Protein AF-A0A3A4S3Y8-F1 (afdb_monomer_lite)

Secondary structure (DSSP, 8-state):
-THHHHHHHHHHHHHHHHHHHHHHHTT----PPEEEEEEE-S-EEE-GGG-SEEEEEEEEE-BS-TTSPPEEEEE-TT-EEE-TT-EEEES-PPBTTBPPPBEEEEEES-EEEEEEEEEE-S-SSEEEES-EEEEEEEEE--TT-TT-EEEEEEEEEES--EEE-SSEEEEEEEEESS--EEESS---TTEEE-S---S---SSTTS--

Foldseek 3Di:
DVVVVVVVVVVVVVVVVVVVVVVVVVVDDPQDAAEDEDEAQAADEADPSRAAYEYPEAYEQFHQDPVDDAHEYEYDAPGEYECQQYEYAAWDDADPPHDITEYEYADENYEYEYAYEYHQELYDEHEAELYEYYNYEYEAYDPHRQAREYEHYAYEYHVYEYEYEHYHYHYYAYEYPDYDYDDDPDDHPHYDDDDDDDPDDDDPPPPDD

pLDDT: mean 74.36, std 20.37, range [25.75, 98.25]

Radius of gyration: 23.94 Å; chains: 1; bounding box: 73×57×64 Å

Structure (mmCIF, N/CA/C/O backbone):
data_AF-A0A3A4S3Y8-F1
#
_entry.id   AF-A0A3A4S3Y8-F1
#
loop_
_atom_site.group_PDB
_atom_site.id
_atom_site.type_symbol
_atom_site.label_atom_id
_atom_site.label_alt_id
_atom_site.label_comp_id
_atom_site.label_asym_id
_atom_site.label_entity_id
_atom_site.label_seq_id
_atom_site.pdbx_PDB_ins_code
_atom_site.Cartn_x
_atom_site.Cartn_y
_atom_site.Cartn_z
_atom_site.occupancy
_atom_site.B_iso_or_equiv
_atom_site.auth_seq_id
_atom_site.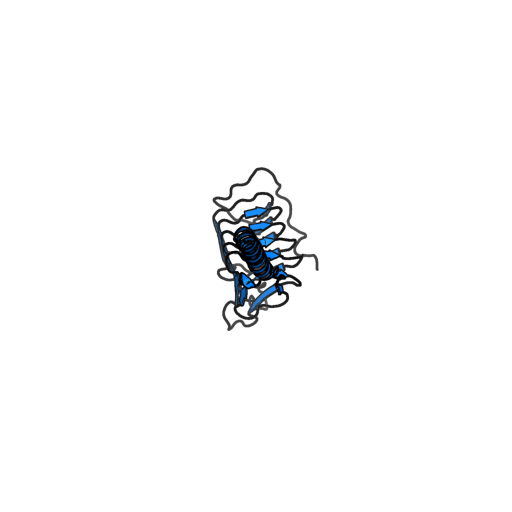auth_comp_id
_atom_site.auth_asym_id
_atom_site.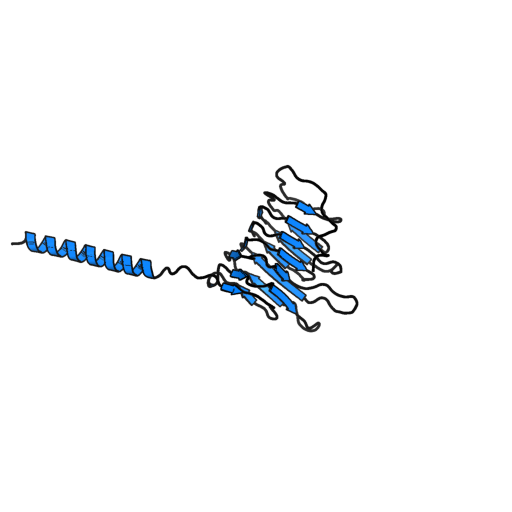auth_atom_id
_atom_site.pdbx_PDB_model_num
ATOM 1 N N . MET A 1 1 ? -50.185 36.178 40.350 1.00 59.81 1 MET A N 1
ATOM 2 C CA . MET A 1 1 ? -50.422 35.625 38.991 1.00 59.81 1 MET A CA 1
ATOM 3 C C . MET A 1 1 ? -49.148 35.482 38.137 1.00 59.81 1 MET A C 1
ATOM 5 O O . MET A 1 1 ? -49.107 34.595 37.298 1.00 59.81 1 MET A O 1
ATOM 9 N N . ILE A 1 2 ? -48.087 36.268 38.375 1.00 57.62 2 ILE A N 1
ATOM 10 C CA . ILE A 1 2 ? -46.860 36.336 37.543 1.00 57.62 2 ILE A CA 1
ATOM 11 C C . ILE A 1 2 ? -45.934 35.099 37.664 1.00 57.62 2 ILE A C 1
ATOM 13 O O . ILE A 1 2 ? -45.274 34.716 36.698 1.00 57.62 2 ILE A O 1
ATOM 17 N N . LEU A 1 3 ? -45.937 34.399 38.807 1.00 49.41 3 LEU A N 1
ATOM 18 C CA . LEU A 1 3 ? -45.058 33.240 39.049 1.00 49.41 3 LEU A CA 1
ATOM 19 C C . LEU A 1 3 ? -45.347 32.024 38.140 1.00 49.41 3 LEU A C 1
ATOM 21 O O . LEU A 1 3 ? -44.429 31.296 37.763 1.00 49.41 3 LEU A O 1
ATOM 25 N N . LYS A 1 4 ? -46.612 31.809 37.744 1.00 53.72 4 LYS A N 1
ATOM 26 C CA . LYS A 1 4 ? -46.997 30.682 36.869 1.00 53.72 4 LYS A CA 1
ATOM 27 C C . LYS A 1 4 ? -46.511 30.873 35.427 1.00 53.72 4 LYS A C 1
ATOM 29 O O . LYS A 1 4 ? -46.243 29.892 34.736 1.00 53.72 4 LYS A O 1
ATOM 34 N N . THR A 1 5 ? -46.360 32.118 34.982 1.00 53.84 5 THR A N 1
ATOM 35 C CA . THR A 1 5 ? -45.958 32.451 33.608 1.00 53.84 5 THR A CA 1
ATOM 36 C C . THR A 1 5 ? -44.452 32.266 33.403 1.00 53.84 5 THR A C 1
ATOM 38 O O . THR A 1 5 ? -44.037 31.690 32.399 1.00 53.84 5 THR A O 1
ATOM 41 N N . LEU A 1 6 ? -43.635 32.647 34.393 1.00 51.34 6 LEU A N 1
ATOM 42 C CA . LEU A 1 6 ? -42.175 32.473 34.355 1.00 51.34 6 LEU A CA 1
ATOM 43 C C . LEU A 1 6 ? -41.756 30.992 34.404 1.00 51.34 6 LEU A C 1
ATOM 45 O O . LEU A 1 6 ? -40.827 30.584 33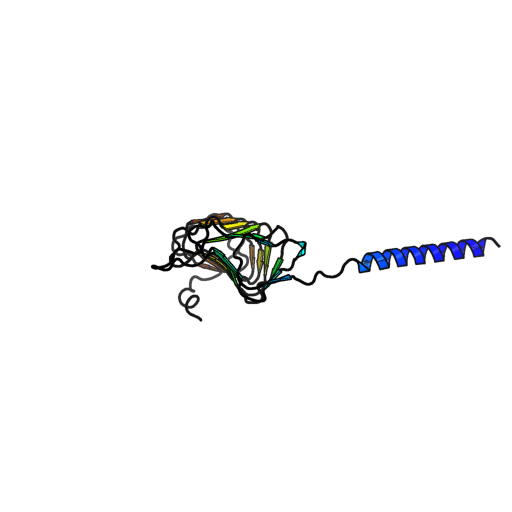.706 1.00 51.34 6 LEU A O 1
ATOM 49 N N . CYS A 1 7 ? -42.487 30.165 35.159 1.00 52.25 7 CYS A N 1
ATOM 50 C CA . CYS A 1 7 ? -42.238 28.723 35.241 1.00 52.25 7 CYS A CA 1
ATOM 51 C C . CYS A 1 7 ? -42.484 28.010 33.894 1.00 52.25 7 CYS A C 1
ATOM 53 O O . CYS A 1 7 ? -41.672 27.193 33.457 1.00 52.25 7 CYS A O 1
ATOM 55 N N . ARG A 1 8 ? -43.548 28.386 33.168 1.00 59.31 8 ARG A N 1
ATOM 56 C CA . ARG A 1 8 ? -43.866 27.817 31.843 1.00 59.31 8 ARG A CA 1
ATOM 57 C C . ARG A 1 8 ? -42.843 28.183 30.763 1.00 59.31 8 ARG A C 1
ATOM 59 O O . ARG A 1 8 ? -42.606 27.380 29.864 1.00 59.31 8 ARG A O 1
ATOM 66 N N . TYR A 1 9 ? -42.220 29.360 30.847 1.00 54.44 9 TYR A N 1
ATOM 67 C CA . TYR A 1 9 ? -41.227 29.804 29.862 1.00 54.44 9 TYR A CA 1
ATOM 68 C C . TYR A 1 9 ? -39.895 29.046 29.992 1.00 54.44 9 TYR A C 1
ATOM 70 O O . TYR A 1 9 ? -39.269 28.685 28.995 1.00 54.44 9 TYR A O 1
ATOM 78 N N . ARG A 1 10 ? -39.492 28.730 31.231 1.00 62.06 10 ARG A N 1
ATOM 79 C CA . ARG A 1 10 ? -38.250 28.000 31.527 1.00 62.06 10 ARG A CA 1
ATOM 80 C C . ARG A 1 10 ? -38.292 26.542 31.045 1.00 62.06 10 ARG A C 1
ATOM 82 O O . ARG A 1 10 ? -37.285 26.046 30.551 1.00 62.06 10 ARG A O 1
ATOM 89 N N . ILE A 1 11 ? -39.461 25.898 31.101 1.00 63.62 11 ILE A N 1
ATOM 90 C CA . ILE A 1 11 ? -39.664 24.513 30.636 1.00 63.62 11 ILE A CA 1
ATOM 91 C C . ILE A 1 11 ? -39.643 24.426 29.099 1.00 63.62 11 ILE A C 1
ATOM 93 O O . ILE A 1 11 ? -38.966 23.564 28.545 1.00 63.62 11 ILE A O 1
ATOM 97 N N . LYS A 1 12 ? -40.294 25.359 28.386 1.00 67.38 12 LYS A N 1
ATOM 98 C CA . LYS A 1 12 ? -40.296 25.373 26.907 1.00 67.38 12 LYS A CA 1
ATOM 99 C C . LYS A 1 12 ? -38.902 25.591 26.305 1.00 67.38 12 LYS A C 1
ATOM 101 O O . LYS A 1 12 ? -38.568 24.966 25.303 1.00 67.38 12 LYS A O 1
ATOM 106 N N . ARG A 1 13 ? -38.072 26.434 26.931 1.00 69.75 13 ARG A N 1
ATOM 107 C CA . ARG A 1 13 ? -36.692 26.692 26.485 1.00 69.75 13 ARG A CA 1
ATOM 108 C C . ARG A 1 13 ? -35.775 25.479 26.679 1.00 69.75 13 ARG A C 1
ATOM 110 O O . ARG A 1 13 ? -34.934 25.233 25.823 1.00 69.75 13 ARG A O 1
ATOM 117 N N . GLN A 1 14 ? -35.940 24.716 27.762 1.00 71.62 14 GLN A N 1
ATOM 118 C CA . GLN A 1 14 ? -35.150 23.496 27.968 1.00 71.62 14 GLN A CA 1
ATOM 119 C C . GLN A 1 14 ? -35.555 22.361 27.022 1.00 71.62 14 GLN A C 1
ATOM 121 O O . GLN A 1 14 ? -34.679 21.671 26.516 1.00 71.62 14 GLN A O 1
ATOM 126 N N . ILE A 1 15 ? -36.846 22.224 26.704 1.00 75.25 15 ILE A N 1
ATOM 127 C CA . ILE A 1 15 ? -37.316 21.248 25.707 1.00 75.25 15 ILE A CA 1
ATOM 128 C C . ILE A 1 15 ? -36.798 21.601 24.303 1.00 75.25 15 ILE A C 1
ATOM 130 O O . ILE A 1 15 ? -36.349 20.716 23.585 1.00 75.25 15 ILE A O 1
ATOM 134 N N . LEU A 1 16 ? -36.789 22.886 23.925 1.00 78.75 16 LEU A N 1
ATOM 135 C CA . LEU A 1 16 ? -36.237 23.318 22.636 1.00 78.75 16 LEU A CA 1
ATOM 136 C C . LEU A 1 16 ? -34.724 23.061 22.537 1.00 78.75 16 LEU A C 1
ATOM 138 O O . LEU A 1 16 ? -34.262 22.575 21.513 1.00 78.75 16 LEU A O 1
ATOM 142 N N . LEU A 1 17 ? -33.960 23.339 23.600 1.00 76.69 17 LEU A N 1
ATOM 143 C CA . LEU A 1 17 ? -32.518 23.058 23.628 1.00 76.69 17 LEU A CA 1
ATOM 144 C C . LEU A 1 17 ? -32.215 21.554 23.572 1.00 76.69 17 LEU A C 1
ATOM 146 O O . LEU A 1 17 ? -31.270 21.158 22.898 1.00 76.69 17 LEU A O 1
ATOM 150 N N . LEU A 1 18 ? -33.033 20.718 24.219 1.00 76.06 18 LEU A N 1
ATOM 151 C CA . LEU A 1 18 ? -32.916 19.260 24.127 1.00 76.06 18 LEU A CA 1
ATOM 152 C C . LEU A 1 18 ? -33.263 18.737 22.729 1.00 76.06 18 LEU A C 1
ATOM 154 O O . LEU A 1 18 ? -32.564 17.863 22.234 1.00 76.06 18 LEU A O 1
ATOM 158 N N . LEU A 1 19 ? -34.285 19.288 22.067 1.00 73.69 19 LEU A N 1
ATOM 159 C CA . LEU A 1 19 ? -34.650 18.897 20.701 1.00 73.69 19 LEU A CA 1
ATOM 160 C C . LEU A 1 19 ? -33.596 19.321 19.671 1.00 73.69 19 LEU A C 1
ATOM 162 O O . LEU A 1 19 ? -33.279 18.536 18.785 1.00 73.69 19 LEU A O 1
ATOM 166 N N . VAL A 1 20 ? -33.017 20.519 19.809 1.00 73.56 20 VAL A N 1
ATOM 167 C CA . VAL A 1 20 ? -31.913 20.983 18.948 1.00 73.56 20 VAL A CA 1
ATOM 168 C C . VAL A 1 20 ? -30.645 20.163 19.199 1.00 73.56 20 VAL A C 1
ATOM 170 O O . VAL A 1 20 ? -29.983 19.773 18.245 1.00 73.56 20 VAL A O 1
ATOM 173 N N . GLY A 1 21 ? -30.336 19.839 20.460 1.00 71.12 21 GLY A N 1
ATOM 174 C CA . GLY A 1 21 ? -29.215 18.962 20.805 1.00 71.12 21 GLY A CA 1
ATOM 175 C C . GLY A 1 21 ? -29.391 17.533 20.283 1.00 71.12 21 GLY A C 1
ATOM 176 O O . GLY A 1 21 ? -28.452 16.965 19.741 1.00 71.12 21 GLY A O 1
ATOM 177 N N . PHE A 1 22 ? -30.601 16.974 20.374 1.00 66.94 22 PHE A N 1
ATOM 178 C CA . PHE A 1 22 ? -30.920 15.639 19.863 1.00 66.94 22 PHE A CA 1
ATOM 179 C C . PHE A 1 22 ? -30.841 15.573 18.331 1.00 66.94 22 PHE A C 1
ATOM 181 O O . PHE A 1 22 ? -30.260 14.638 17.789 1.00 66.94 22 PHE A O 1
ATOM 188 N N . PHE A 1 23 ? -31.329 16.603 17.628 1.00 59.56 23 PHE A N 1
ATOM 189 C CA . PHE A 1 23 ? -31.181 16.701 16.171 1.00 59.56 23 PHE A CA 1
ATOM 190 C C . PHE A 1 23 ? -29.719 16.853 15.726 1.00 59.56 23 PHE A C 1
ATOM 192 O O . PHE A 1 23 ? -29.359 16.353 14.665 1.00 59.56 23 PHE A O 1
ATOM 199 N N . LEU A 1 24 ? -28.867 17.496 16.535 1.00 58.09 24 LEU A N 1
ATOM 200 C CA . LEU A 1 24 ? -27.436 17.626 16.241 1.00 58.09 24 LEU A CA 1
ATOM 201 C C . LEU A 1 24 ? -26.680 16.292 16.382 1.00 58.09 24 LEU A C 1
ATOM 203 O O . LEU A 1 24 ? -25.707 16.067 15.671 1.00 58.09 24 LEU A O 1
ATOM 207 N N . VAL A 1 25 ? -27.130 15.402 17.275 1.00 58.50 25 VAL A N 1
ATOM 208 C CA . VAL A 1 25 ? -26.498 14.092 17.524 1.00 58.50 25 VAL A CA 1
ATOM 209 C C . VAL A 1 25 ? -26.839 13.069 16.432 1.00 58.50 25 VAL A C 1
ATOM 211 O O . VAL A 1 25 ? -26.008 12.224 16.116 1.00 58.50 25 VAL A O 1
ATOM 214 N N . CYS A 1 26 ? -28.010 13.161 15.792 1.00 56.06 26 CYS A N 1
ATOM 215 C CA . CYS A 1 26 ? -28.410 12.231 14.724 1.00 56.06 26 CYS A CA 1
ATOM 216 C C . CYS A 1 26 ? -27.693 12.442 13.375 1.00 56.06 26 CYS A C 1
ATOM 218 O O . CYS A 1 26 ? -27.816 11.591 12.498 1.00 56.06 26 CYS A O 1
ATOM 220 N N . LEU A 1 27 ? -26.958 13.544 13.186 1.00 55.31 27 LEU A N 1
ATOM 221 C CA . LEU A 1 27 ? -26.232 13.820 11.935 1.00 55.31 27 LEU A CA 1
ATOM 222 C C . LEU A 1 27 ? -24.879 13.102 11.836 1.00 55.31 27 LEU A C 1
ATOM 224 O O . LEU A 1 27 ? -24.269 13.100 10.772 1.00 55.31 27 LEU A O 1
ATOM 228 N N . ILE A 1 28 ? -24.416 12.483 12.921 1.00 58.03 28 ILE A N 1
ATOM 229 C CA . ILE A 1 28 ? -23.155 11.745 12.953 1.00 58.03 28 ILE A CA 1
ATOM 230 C C . ILE A 1 28 ? -23.495 10.258 12.804 1.00 58.03 28 ILE A C 1
ATOM 232 O O . ILE A 1 28 ? -23.497 9.511 13.781 1.00 58.03 28 ILE A O 1
ATOM 236 N N . SER A 1 29 ? -23.864 9.827 11.594 1.00 60.12 29 SER A N 1
ATOM 237 C CA . SER A 1 29 ? -23.842 8.388 11.307 1.00 60.12 29 SER A CA 1
ATOM 238 C C . SER A 1 29 ? -22.380 7.941 11.284 1.00 60.12 29 SER A C 1
ATOM 240 O O . SER A 1 29 ? -21.560 8.656 10.701 1.00 60.12 29 SER A O 1
ATOM 242 N N . PRO A 1 30 ? -22.018 6.810 11.916 1.00 61.06 30 PRO A N 1
ATOM 243 C CA . PRO A 1 30 ? -20.719 6.213 11.652 1.00 61.06 30 PRO A CA 1
ATOM 244 C C . PRO A 1 30 ? -20.663 5.944 10.148 1.00 61.06 30 PRO A C 1
ATOM 246 O O . PRO A 1 30 ? -21.567 5.309 9.606 1.00 61.06 30 PRO A O 1
ATOM 249 N N . ALA A 1 31 ? -19.673 6.510 9.462 1.00 65.81 31 ALA A N 1
ATOM 250 C CA . ALA A 1 31 ? -19.426 6.143 8.079 1.00 65.81 31 ALA A CA 1
ATOM 251 C C . ALA A 1 31 ? -19.085 4.649 8.076 1.00 65.81 31 ALA A C 1
ATOM 253 O O . ALA A 1 31 ? -18.102 4.238 8.699 1.00 65.81 31 ALA A O 1
ATOM 254 N N . ASP A 1 32 ? -19.934 3.837 7.447 1.00 79.94 32 ASP A N 1
ATOM 255 C CA . ASP A 1 32 ? -19.568 2.464 7.129 1.00 79.94 32 ASP A CA 1
ATOM 256 C C . ASP A 1 32 ? -18.369 2.528 6.177 1.00 79.94 32 ASP A C 1
ATOM 258 O O . ASP A 1 32 ? -18.349 3.331 5.240 1.00 79.94 32 ASP A O 1
ATOM 262 N N . GLY A 1 33 ? -17.336 1.735 6.462 1.00 86.19 33 GLY A N 1
ATOM 263 C CA . GLY A 1 33 ? -16.119 1.732 5.656 1.00 86.19 33 GLY A CA 1
ATOM 264 C C . GLY A 1 33 ? -16.396 1.365 4.197 1.00 86.19 33 GLY A C 1
ATOM 265 O O . GLY A 1 33 ? -17.325 0.615 3.894 1.00 86.19 33 GLY A O 1
ATOM 266 N N . THR A 1 34 ? -15.572 1.872 3.282 1.00 95.00 34 THR A N 1
ATOM 267 C CA . THR A 1 34 ? -15.704 1.562 1.853 1.00 95.00 34 THR A CA 1
ATOM 268 C C . THR A 1 34 ? -15.051 0.219 1.549 1.00 95.00 34 THR A C 1
ATOM 270 O O . THR A 1 34 ? -13.839 0.074 1.696 1.00 95.00 34 THR A O 1
ATOM 273 N N . GLU A 1 35 ? -15.830 -0.761 1.091 1.00 96.38 35 GLU A N 1
ATOM 274 C CA . GLU A 1 35 ? -15.312 -2.069 0.680 1.00 96.38 35 GLU A CA 1
ATOM 275 C C . GLU A 1 35 ? -14.662 -2.022 -0.710 1.00 96.38 35 GLU A C 1
ATOM 277 O O . GLU A 1 35 ? -15.266 -1.548 -1.674 1.00 96.38 35 GLU A O 1
ATOM 282 N N . LEU A 1 36 ? -13.438 -2.544 -0.831 1.00 96.38 36 LEU A N 1
ATOM 283 C CA . LEU A 1 36 ? -12.641 -2.489 -2.059 1.00 96.38 36 LEU A CA 1
ATOM 284 C C . LEU A 1 36 ? -11.999 -3.839 -2.403 1.00 96.38 36 LEU A C 1
ATOM 286 O O . LEU A 1 36 ? -11.488 -4.545 -1.539 1.00 96.38 36 LEU A O 1
ATOM 290 N N . GLY A 1 37 ? -11.929 -4.156 -3.696 1.00 95.25 37 GLY A N 1
ATOM 291 C CA . GLY A 1 37 ? -11.178 -5.299 -4.218 1.00 95.25 37 GLY A CA 1
ATOM 292 C C . GLY A 1 37 ? -10.999 -5.219 -5.737 1.00 95.25 37 GLY A C 1
ATOM 293 O O . GLY A 1 37 ? -11.743 -4.516 -6.422 1.00 95.25 37 GLY A O 1
ATOM 294 N N . GLY A 1 38 ? -10.016 -5.939 -6.284 1.00 94.50 38 GLY A N 1
ATOM 295 C CA . GLY A 1 38 ? -9.834 -6.093 -7.729 1.00 94.50 38 GLY A CA 1
ATOM 296 C C . GLY A 1 38 ? -8.674 -5.294 -8.329 1.00 94.50 38 GLY A C 1
ATOM 297 O O . GLY A 1 38 ? -7.547 -5.322 -7.840 1.00 94.50 38 GLY A O 1
ATOM 298 N N . GLN A 1 39 ? -8.905 -4.664 -9.482 1.00 94.69 39 GLN A N 1
ATOM 299 C CA . GLN A 1 39 ? -7.853 -4.007 -10.268 1.00 94.69 39 GLN A CA 1
ATOM 300 C C . GLN A 1 39 ? -8.110 -2.506 -10.373 1.00 94.69 39 GLN A C 1
ATOM 302 O O . GLN A 1 39 ? -9.216 -2.089 -10.702 1.00 94.69 39 GLN A O 1
ATOM 307 N N . ILE A 1 40 ? -7.061 -1.713 -10.170 1.00 94.50 40 ILE A N 1
ATOM 308 C CA . ILE A 1 40 ? -7.025 -0.280 -10.450 1.00 94.50 40 ILE A CA 1
ATOM 309 C C . ILE A 1 40 ? -6.256 -0.107 -11.759 1.00 94.50 40 ILE A C 1
ATOM 311 O O . ILE A 1 40 ? -5.037 -0.281 -11.805 1.00 94.50 40 ILE A O 1
ATOM 315 N N . LEU A 1 41 ? -7.001 0.160 -12.834 1.00 92.44 41 LEU A N 1
ATOM 316 C CA . LEU A 1 41 ? -6.482 0.282 -14.205 1.00 92.44 41 LEU A CA 1
ATOM 317 C C . LEU A 1 41 ? -6.387 1.738 -14.683 1.00 92.44 41 LEU A C 1
ATOM 319 O O . LEU A 1 41 ? -5.847 2.004 -15.754 1.00 92.44 41 LEU A O 1
ATOM 323 N N . GLU A 1 42 ? -6.905 2.668 -13.886 1.00 92.62 42 GLU A N 1
ATOM 324 C CA . GLU A 1 42 ? -6.912 4.106 -14.135 1.00 92.62 42 GLU A CA 1
ATOM 325 C C . GLU A 1 42 ? -6.548 4.843 -12.847 1.00 92.62 42 GLU A C 1
ATOM 327 O O . GLU A 1 42 ? -6.658 4.291 -11.747 1.00 92.62 42 GLU A O 1
ATOM 332 N N . ASN A 1 43 ? -6.101 6.093 -12.981 1.00 94.81 43 ASN A N 1
ATOM 333 C CA . ASN A 1 43 ? -5.716 6.891 -11.824 1.00 94.81 43 ASN A CA 1
ATOM 334 C C . ASN A 1 43 ? -6.897 7.020 -10.862 1.00 94.81 43 ASN A C 1
ATOM 336 O O . ASN A 1 43 ? -7.977 7.457 -11.252 1.00 94.81 43 ASN A O 1
ATOM 340 N N . THR A 1 44 ? -6.671 6.647 -9.608 1.00 97.12 44 THR A N 1
ATOM 341 C CA . THR A 1 44 ? -7.704 6.587 -8.575 1.00 97.12 44 THR A CA 1
ATOM 342 C C . THR A 1 44 ? -7.240 7.349 -7.343 1.00 97.12 44 THR A C 1
ATOM 344 O O . THR A 1 44 ? -6.071 7.256 -6.960 1.00 97.12 44 THR A O 1
ATOM 347 N N . THR A 1 45 ? -8.168 8.060 -6.703 1.00 97.94 45 THR A N 1
ATOM 348 C CA . THR A 1 45 ? -7.948 8.691 -5.399 1.00 97.94 45 THR A CA 1
ATOM 349 C C . THR A 1 45 ? -8.818 8.013 -4.347 1.00 97.94 45 THR A C 1
ATOM 351 O O . THR A 1 45 ? -10.027 7.891 -4.529 1.00 97.94 45 THR A O 1
ATOM 354 N N . TRP A 1 46 ? -8.209 7.591 -3.243 1.00 97.81 46 TRP A N 1
ATOM 355 C CA . TRP A 1 46 ? -8.902 7.205 -2.016 1.00 97.81 46 TRP A CA 1
ATOM 356 C C . TRP A 1 46 ? -8.930 8.409 -1.081 1.00 97.81 46 TRP A C 1
ATOM 358 O O . TRP A 1 46 ? -7.872 8.872 -0.654 1.00 97.81 46 TRP A O 1
ATOM 368 N N . SER A 1 47 ? -10.130 8.921 -0.810 1.00 96.62 47 SER A N 1
ATOM 369 C CA . SER A 1 47 ? -10.350 10.117 0.004 1.00 96.62 47 SER A CA 1
ATOM 370 C C . SER A 1 47 ? -10.799 9.788 1.424 1.00 96.62 47 SER A C 1
ATOM 372 O O . SER A 1 47 ? -11.260 8.681 1.716 1.00 96.62 47 SER A O 1
ATOM 374 N N . LEU A 1 48 ? -10.694 10.779 2.310 1.00 94.00 48 LEU A N 1
ATOM 375 C CA . LEU A 1 48 ? -11.089 10.646 3.714 1.00 94.00 48 LEU A CA 1
ATOM 376 C C . LEU A 1 48 ? -12.575 10.293 3.890 1.00 94.00 48 LEU A C 1
ATOM 378 O O . LEU A 1 48 ? -12.914 9.547 4.804 1.00 94.00 48 LEU A O 1
ATOM 382 N N . ASP A 1 49 ? -13.443 10.768 2.994 1.00 91.12 49 ASP A N 1
ATOM 383 C CA . ASP A 1 49 ? -14.890 10.516 3.046 1.00 91.12 49 ASP A CA 1
ATOM 384 C C . ASP A 1 49 ? -15.247 9.024 2.928 1.00 91.12 49 ASP A C 1
ATOM 386 O O . ASP A 1 49 ? -16.303 8.610 3.400 1.00 91.12 49 ASP A O 1
ATOM 390 N N . GLY A 1 50 ? -14.376 8.214 2.313 1.00 88.75 50 GLY A N 1
ATOM 391 C CA . GLY A 1 50 ? -14.551 6.761 2.218 1.00 88.75 50 GLY A CA 1
ATOM 392 C C . GLY A 1 50 ? -13.842 5.966 3.319 1.00 88.75 50 GLY A C 1
ATOM 393 O O . GLY A 1 50 ? -13.886 4.736 3.299 1.00 88.75 50 GLY A O 1
ATOM 394 N N . SER A 1 51 ? -13.158 6.639 4.247 1.00 92.94 51 SER A N 1
ATOM 395 C CA . SER A 1 51 ? -12.367 6.005 5.301 1.00 92.94 51 SER A CA 1
ATOM 396 C C . SER A 1 51 ? -13.262 5.434 6.421 1.00 92.94 51 SER A C 1
ATOM 398 O O . SER A 1 51 ? -14.169 6.131 6.877 1.00 92.94 51 SER A O 1
ATOM 400 N N . PRO A 1 52 ? -12.989 4.219 6.938 1.00 95.69 52 PRO A N 1
ATOM 401 C CA . PRO A 1 52 ? -11.879 3.347 6.555 1.00 95.69 52 PRO A CA 1
ATOM 402 C C . PRO A 1 52 ? -12.118 2.641 5.213 1.00 95.69 52 PRO A C 1
ATOM 404 O O . PRO A 1 52 ? -13.211 2.155 4.939 1.00 95.69 52 PRO A O 1
ATOM 407 N N . MET A 1 53 ? -11.064 2.518 4.406 1.00 97.19 53 MET A N 1
ATOM 408 C CA . MET A 1 53 ? -11.056 1.686 3.200 1.00 97.19 53 MET A CA 1
ATOM 409 C C . MET A 1 53 ? -10.806 0.232 3.620 1.00 97.19 53 MET A C 1
ATOM 411 O O . MET A 1 53 ? -9.737 -0.078 4.145 1.00 97.19 53 MET A O 1
ATOM 415 N N . ILE A 1 54 ? -11.777 -0.660 3.432 1.00 97.69 54 ILE A N 1
ATOM 416 C CA . ILE A 1 54 ? -11.723 -2.056 3.886 1.00 97.69 54 ILE A CA 1
ATOM 417 C C . ILE A 1 54 ? -11.521 -2.967 2.681 1.00 97.69 54 ILE A C 1
ATOM 419 O O . ILE A 1 54 ? -12.371 -3.041 1.795 1.00 97.69 54 ILE A O 1
ATOM 423 N N . LEU A 1 55 ? -10.414 -3.703 2.646 1.00 97.81 55 LEU A N 1
ATOM 424 C CA . LEU A 1 55 ? -10.198 -4.658 1.569 1.00 97.81 55 LEU A CA 1
ATOM 425 C C . LEU A 1 55 ? -11.076 -5.902 1.749 1.00 97.81 55 LEU A C 1
ATOM 427 O O . LEU A 1 55 ? -11.106 -6.539 2.804 1.00 97.81 55 LEU A O 1
ATOM 431 N N . THR A 1 56 ? -11.770 -6.263 0.677 1.00 97.44 56 THR A N 1
ATOM 432 C CA . THR A 1 56 ? -12.530 -7.511 0.525 1.00 97.44 56 THR A CA 1
ATOM 433 C C . THR A 1 56 ? -11.885 -8.453 -0.495 1.00 97.44 56 THR A C 1
ATOM 435 O O . THR A 1 56 ? -12.334 -9.584 -0.678 1.00 97.44 56 THR A O 1
ATOM 438 N N . GLY A 1 57 ? -10.804 -8.002 -1.135 1.00 97.19 57 GLY A N 1
ATOM 439 C CA . GLY A 1 57 ? -9.952 -8.773 -2.027 1.00 97.19 57 GLY A CA 1
ATOM 440 C C . GLY A 1 57 ? -8.633 -8.047 -2.287 1.00 97.19 57 GLY A C 1
ATOM 441 O O . GLY A 1 57 ? -8.482 -6.871 -1.950 1.00 97.19 57 GLY A O 1
ATOM 442 N N . ASP A 1 58 ? -7.684 -8.734 -2.924 1.00 96.75 58 ASP A N 1
ATOM 443 C CA . ASP A 1 58 ? -6.430 -8.104 -3.342 1.00 96.75 58 ASP A CA 1
ATOM 444 C C . ASP A 1 58 ? -6.688 -6.934 -4.297 1.00 96.75 58 ASP A C 1
ATOM 446 O O . ASP A 1 58 ? -7.549 -7.002 -5.181 1.00 96.75 58 ASP A O 1
ATOM 450 N N . ILE A 1 59 ? -5.883 -5.884 -4.149 1.00 96.44 59 ILE A N 1
ATOM 451 C CA . ILE A 1 59 ? -5.856 -4.724 -5.034 1.00 96.44 59 ILE A CA 1
ATOM 452 C C . ILE A 1 59 ? -4.579 -4.766 -5.863 1.00 96.44 59 ILE A C 1
ATOM 454 O O . ILE A 1 59 ? -3.471 -4.795 -5.325 1.00 96.44 59 ILE A O 1
ATOM 458 N N . ARG A 1 60 ? -4.722 -4.714 -7.188 1.00 93.69 60 ARG A N 1
ATOM 459 C CA . ARG A 1 60 ? -3.591 -4.585 -8.117 1.00 93.69 60 ARG A CA 1
ATOM 460 C C . ARG A 1 60 ? -3.692 -3.286 -8.892 1.00 93.69 60 ARG A C 1
ATOM 462 O O . ARG A 1 60 ? -4.659 -3.076 -9.620 1.00 93.69 60 ARG A O 1
ATOM 469 N N . ILE A 1 61 ? -2.691 -2.432 -8.736 1.00 93.25 61 ILE A N 1
ATOM 470 C CA . ILE A 1 61 ? -2.591 -1.137 -9.403 1.00 93.25 61 ILE A CA 1
ATOM 471 C C . ILE A 1 61 ? -1.614 -1.317 -10.545 1.00 93.25 61 ILE A C 1
ATOM 473 O O . ILE A 1 61 ? -0.413 -1.475 -10.318 1.00 93.25 61 ILE A O 1
ATOM 477 N N . TRP A 1 62 ? -2.116 -1.329 -11.771 1.00 90.12 62 TRP A N 1
ATOM 478 C CA . TRP A 1 62 ? -1.255 -1.514 -12.923 1.00 90.12 62 TRP A CA 1
ATOM 479 C C . TRP A 1 62 ? -1.849 -0.991 -14.219 1.00 90.12 62 TRP A C 1
ATOM 481 O O . TRP A 1 62 ? -3.061 -0.921 -14.406 1.00 90.12 62 TRP A O 1
ATOM 491 N N . ASN A 1 63 ? -0.958 -0.727 -15.165 1.00 84.31 63 ASN A N 1
ATOM 492 C CA . ASN A 1 63 ? -1.297 -0.653 -16.569 1.00 84.31 63 ASN A CA 1
ATOM 493 C C . ASN A 1 63 ? -0.950 -1.965 -17.279 1.00 84.31 63 ASN A C 1
ATOM 495 O O . ASN A 1 63 ? 0.170 -2.446 -17.131 1.00 84.31 63 ASN A O 1
ATOM 499 N N . LYS A 1 64 ? -1.881 -2.503 -18.078 1.00 71.44 64 LYS A N 1
ATOM 500 C CA . LYS A 1 64 ? -1.632 -3.666 -18.954 1.00 71.44 64 LYS A CA 1
ATOM 501 C C . LYS A 1 64 ? -0.980 -3.283 -20.287 1.00 71.44 64 LYS A C 1
ATOM 503 O O . LYS A 1 64 ? -0.581 -4.165 -21.039 1.00 71.44 64 LYS A O 1
ATOM 508 N N . SER A 1 65 ? -0.936 -1.992 -20.617 1.00 70.44 65 SER A N 1
ATOM 509 C CA . SER A 1 65 ? -0.415 -1.494 -21.886 1.00 70.44 65 SER A CA 1
ATOM 510 C C . SER A 1 65 ? 0.977 -0.899 -21.711 1.00 70.44 65 SER A C 1
ATOM 512 O O . SER A 1 65 ? 1.165 0.019 -20.917 1.00 70.44 65 SER A O 1
ATOM 514 N N . GLU A 1 66 ? 1.932 -1.360 -22.520 1.00 64.50 66 GLU A N 1
ATOM 515 C CA . GLU A 1 66 ? 3.283 -0.779 -22.618 1.00 64.50 66 GLU A CA 1
ATOM 516 C C . GLU A 1 66 ? 3.285 0.673 -23.100 1.00 64.50 66 GLU A C 1
ATOM 518 O O . GLU A 1 66 ? 4.246 1.408 -22.882 1.00 64.50 66 GLU A O 1
ATOM 523 N N . LEU A 1 67 ? 2.216 1.076 -23.789 1.00 63.47 67 LEU A N 1
ATOM 524 C CA . LEU A 1 67 ? 2.106 2.370 -24.456 1.00 63.47 67 LEU A CA 1
ATOM 525 C C . LEU A 1 67 ? 1.483 3.447 -23.567 1.00 63.47 67 LEU A C 1
ATOM 527 O O . LEU A 1 67 ? 1.459 4.616 -23.949 1.00 63.47 67 LEU A O 1
ATOM 531 N N . VAL A 1 68 ? 0.942 3.065 -22.410 1.00 63.78 68 VAL A N 1
ATOM 532 C CA . VAL A 1 68 ? 0.204 3.964 -21.525 1.00 63.78 68 VAL A CA 1
ATOM 533 C C . VAL A 1 68 ? 0.980 4.110 -20.218 1.00 63.78 68 VAL A C 1
ATOM 535 O O . VAL A 1 68 ? 1.565 3.157 -19.708 1.00 63.78 68 VAL A O 1
ATOM 538 N N . GLY A 1 69 ? 1.037 5.342 -19.709 1.00 77.62 69 GLY A N 1
ATOM 539 C CA . GLY A 1 69 ? 1.826 5.699 -18.532 1.00 77.62 69 GLY A CA 1
ATOM 540 C C . GLY A 1 69 ? 1.449 4.934 -17.258 1.00 77.62 69 GLY A C 1
ATOM 541 O O . GLY A 1 69 ? 0.475 4.182 -17.199 1.00 77.62 69 GLY A O 1
ATOM 542 N N . THR A 1 70 ? 2.246 5.151 -16.215 1.00 87.75 70 THR A N 1
ATOM 543 C CA . THR A 1 70 ? 2.062 4.553 -14.888 1.00 87.75 70 THR A CA 1
ATOM 544 C C . THR A 1 70 ? 0.697 4.914 -14.300 1.00 87.75 70 THR A C 1
ATOM 546 O O . THR A 1 70 ? 0.384 6.097 -14.168 1.00 87.75 70 THR A O 1
ATOM 549 N N . VAL A 1 71 ? -0.083 3.900 -13.912 1.00 91.94 71 VAL A N 1
ATOM 550 C CA . VAL A 1 71 ? -1.339 4.086 -13.168 1.00 91.94 71 VAL A CA 1
ATOM 551 C C . VAL A 1 71 ? -1.023 4.442 -11.719 1.00 91.94 71 VAL A C 1
ATOM 553 O O . VAL A 1 71 ? -0.194 3.794 -11.080 1.00 91.94 71 VAL A O 1
ATOM 556 N N . GLU A 1 72 ? -1.678 5.474 -11.201 1.00 94.06 72 GLU A N 1
ATOM 557 C CA . GLU A 1 72 ? -1.497 5.958 -9.835 1.00 94.06 72 GLU A CA 1
ATOM 558 C C . GLU A 1 72 ? -2.696 5.609 -8.952 1.00 94.06 72 GLU A C 1
ATOM 560 O O . GLU A 1 72 ? -3.834 5.955 -9.267 1.00 94.06 72 GLU A O 1
ATOM 565 N N . LEU A 1 73 ? -2.418 5.005 -7.796 1.00 96.88 73 LEU A N 1
ATOM 566 C CA . LEU A 1 73 ? -3.294 5.107 -6.637 1.00 96.88 73 LEU A CA 1
ATOM 567 C C . LEU A 1 73 ? -2.763 6.207 -5.715 1.00 96.88 73 LEU A C 1
ATOM 569 O O . LEU A 1 73 ? -1.665 6.094 -5.162 1.00 96.88 73 LEU A O 1
ATOM 573 N N . ARG A 1 74 ? -3.559 7.258 -5.537 1.00 97.81 74 ARG A N 1
ATOM 574 C CA . ARG A 1 74 ? -3.325 8.311 -4.553 1.00 97.81 74 ARG A CA 1
ATOM 575 C C . ARG A 1 74 ? -4.198 8.063 -3.335 1.00 97.81 74 ARG A C 1
ATOM 577 O O . ARG A 1 74 ? -5.410 7.953 -3.466 1.00 97.81 74 ARG A O 1
ATOM 584 N N . ILE A 1 75 ? -3.592 8.004 -2.160 1.00 98.25 75 ILE A N 1
ATOM 585 C CA . ILE A 1 75 ? -4.306 7.886 -0.891 1.00 98.25 75 ILE A CA 1
ATOM 586 C C . ILE A 1 75 ? -4.124 9.205 -0.147 1.00 98.25 75 ILE A C 1
ATOM 588 O O . ILE A 1 75 ? -2.992 9.633 0.085 1.00 98.25 75 ILE A O 1
ATOM 592 N N . GLU A 1 76 ? -5.233 9.880 0.145 1.00 97.94 76 GLU A N 1
ATOM 593 C CA . GLU A 1 76 ? -5.211 11.191 0.789 1.00 97.94 76 GLU A CA 1
ATOM 594 C C . GLU A 1 76 ? -4.769 11.111 2.262 1.00 97.94 76 GLU A C 1
ATOM 596 O O . GLU A 1 76 ? -4.996 10.094 2.927 1.00 97.94 76 GLU A O 1
ATOM 601 N N . PRO A 1 77 ? -4.171 12.192 2.794 1.00 98.00 77 PRO A N 1
ATOM 602 C CA . PRO A 1 77 ? -3.843 12.301 4.210 1.00 98.00 77 PRO A CA 1
ATOM 603 C C . PRO A 1 77 ? -5.015 12.001 5.142 1.00 98.00 77 PRO A C 1
ATOM 605 O O . PRO A 1 77 ? -6.130 12.483 4.942 1.00 98.00 77 PRO A O 1
ATOM 608 N N . GLY A 1 78 ? -4.743 11.231 6.195 1.00 96.38 78 GLY A N 1
ATOM 609 C CA . GLY A 1 78 ? -5.724 10.851 7.212 1.00 96.38 78 GLY A CA 1
ATOM 610 C C . GLY A 1 78 ? -6.588 9.639 6.858 1.00 96.38 78 GLY A C 1
ATOM 611 O O . GLY A 1 78 ? -7.343 9.187 7.716 1.00 96.38 78 GLY A O 1
ATOM 612 N N . VAL A 1 79 ? -6.479 9.087 5.645 1.00 97.62 79 VAL A N 1
ATOM 613 C CA . VAL A 1 79 ? -7.172 7.843 5.285 1.00 97.62 79 VAL A CA 1
ATOM 614 C C . VAL A 1 79 ? -6.623 6.676 6.108 1.00 97.62 79 VAL A C 1
ATOM 616 O O . VAL A 1 79 ? -5.410 6.501 6.265 1.00 97.62 79 VAL A O 1
ATOM 619 N N . GLU A 1 80 ? -7.532 5.837 6.599 1.00 97.88 80 GLU A N 1
ATOM 620 C CA . GLU A 1 80 ? -7.210 4.545 7.191 1.00 97.88 80 GLU A CA 1
ATOM 621 C C . GLU A 1 80 ? -7.535 3.417 6.202 1.00 97.88 80 GLU A C 1
ATOM 623 O O . GLU A 1 80 ? -8.608 3.389 5.596 1.00 97.88 80 GLU A O 1
ATOM 628 N N . VAL A 1 81 ? -6.613 2.468 6.045 1.00 98.12 81 VAL A N 1
ATOM 629 C CA . VAL A 1 81 ? -6.737 1.325 5.134 1.00 98.12 81 VAL A CA 1
ATOM 630 C C . VAL A 1 81 ? -6.626 0.031 5.931 1.00 98.12 81 VAL A C 1
ATOM 632 O O . VAL A 1 81 ? -5.558 -0.290 6.453 1.00 98.12 81 VAL A O 1
ATOM 635 N N . ASN A 1 82 ? -7.722 -0.722 6.000 1.00 97.81 82 ASN A N 1
ATOM 636 C CA . ASN A 1 82 ? -7.765 -2.046 6.607 1.00 97.81 82 ASN A CA 1
ATOM 637 C C . ASN A 1 82 ? -7.525 -3.120 5.543 1.00 97.81 82 ASN A C 1
ATOM 639 O O . ASN A 1 82 ? -8.376 -3.335 4.678 1.00 97.81 82 ASN A O 1
ATOM 643 N N . LEU A 1 83 ? -6.394 -3.819 5.620 1.00 97.75 83 LEU A N 1
ATOM 644 C CA . LEU A 1 83 ? -6.046 -4.840 4.634 1.00 97.75 83 LEU A CA 1
ATOM 645 C C . LEU A 1 83 ? -6.831 -6.142 4.816 1.00 97.75 83 LEU A C 1
ATOM 647 O O . LEU A 1 83 ? -6.987 -6.875 3.848 1.00 97.75 83 LEU A O 1
ATOM 651 N N . ASN A 1 84 ? -7.350 -6.428 6.014 1.00 96.44 84 ASN A N 1
ATOM 652 C CA . ASN A 1 84 ? -8.247 -7.561 6.276 1.00 96.44 84 ASN A CA 1
ATOM 653 C C . ASN A 1 84 ? -7.775 -8.930 5.713 1.00 96.44 84 ASN A C 1
ATOM 655 O O . ASN A 1 84 ? -8.573 -9.767 5.300 1.00 96.44 84 ASN A O 1
ATOM 659 N N . GLY A 1 85 ? -6.463 -9.168 5.691 1.00 95.38 85 GLY A N 1
ATOM 660 C CA . GLY A 1 85 ? -5.813 -10.371 5.159 1.00 95.38 85 GLY A CA 1
ATOM 661 C C . GLY A 1 85 ? -5.378 -10.290 3.689 1.00 95.38 85 GLY A C 1
ATOM 662 O O . GLY A 1 85 ? -4.726 -11.219 3.217 1.00 95.38 85 GLY A O 1
ATOM 663 N N . PHE A 1 86 ? -5.700 -9.209 2.979 1.00 97.38 86 PHE A N 1
ATOM 664 C CA . PHE A 1 86 ? -5.416 -9.008 1.554 1.00 97.38 86 PHE A CA 1
ATOM 665 C C . PHE A 1 86 ? -4.188 -8.131 1.307 1.00 97.38 86 PHE A C 1
ATOM 667 O O . PHE A 1 86 ? -3.584 -7.583 2.230 1.00 97.38 86 PHE A O 1
ATOM 674 N N . SER A 1 87 ? -3.794 -8.010 0.040 1.00 95.94 87 SER A N 1
ATOM 675 C CA . SER A 1 87 ? -2.624 -7.231 -0.361 1.00 95.94 87 SER A CA 1
ATOM 676 C C . SER A 1 87 ? -2.963 -6.095 -1.324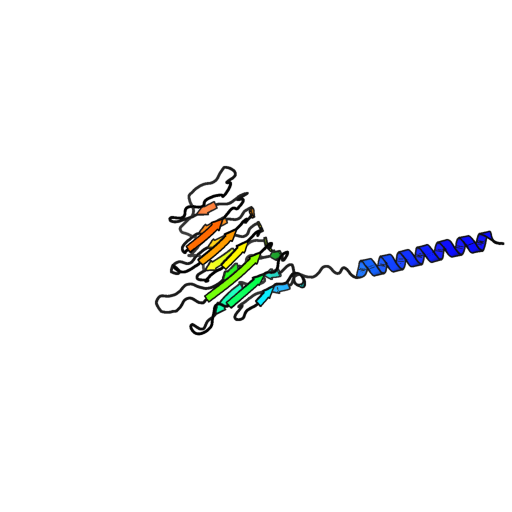 1.00 95.94 87 SER A C 1
ATOM 678 O O . SER A 1 87 ? -3.796 -6.238 -2.219 1.00 95.94 87 SER A O 1
ATOM 680 N N . ILE A 1 88 ? -2.246 -4.978 -1.193 1.00 96.00 88 ILE A N 1
ATOM 681 C CA . ILE A 1 88 ? -2.202 -3.909 -2.194 1.00 96.00 88 ILE A CA 1
ATOM 682 C C . ILE A 1 88 ? -0.881 -4.034 -2.933 1.00 96.00 88 ILE A C 1
ATOM 684 O O . ILE A 1 88 ? 0.177 -3.941 -2.320 1.00 96.00 88 ILE A O 1
ATOM 688 N N . THR A 1 89 ? -0.931 -4.228 -4.245 1.00 93.56 89 THR A N 1
ATOM 689 C CA . THR A 1 89 ? 0.260 -4.359 -5.087 1.00 93.56 89 THR A CA 1
ATOM 690 C C . THR A 1 89 ? 0.281 -3.256 -6.134 1.00 93.56 89 THR A C 1
ATOM 692 O O . THR A 1 89 ? -0.622 -3.172 -6.966 1.00 93.56 89 THR A O 1
ATOM 695 N N . ALA A 1 90 ? 1.312 -2.413 -6.105 1.00 92.00 90 ALA A N 1
ATOM 696 C CA . ALA A 1 90 ? 1.584 -1.441 -7.155 1.00 92.00 90 ALA A CA 1
ATOM 697 C C . ALA A 1 90 ? 2.590 -2.029 -8.136 1.00 92.00 90 ALA A C 1
ATOM 699 O O . ALA A 1 90 ? 3.707 -2.311 -7.718 1.00 92.00 90 ALA A O 1
ATOM 700 N N . GLY A 1 91 ? 2.181 -2.183 -9.398 1.00 87.31 91 GLY A N 1
ATOM 701 C CA . GLY A 1 91 ? 2.939 -2.813 -10.478 1.00 87.31 91 GLY A CA 1
ATOM 702 C C . GLY A 1 91 ? 3.076 -4.336 -10.352 1.00 87.31 91 GLY A C 1
ATOM 703 O O . GLY A 1 91 ? 2.582 -4.948 -9.411 1.00 87.31 91 GLY A O 1
ATOM 704 N N . ASP A 1 92 ? 3.692 -4.972 -11.348 1.00 79.44 92 ASP A N 1
ATOM 705 C CA . ASP A 1 92 ? 3.965 -6.417 -11.348 1.00 79.44 92 ASP A CA 1
ATOM 706 C C . ASP A 1 92 ? 5.281 -6.724 -12.064 1.00 79.44 92 ASP A C 1
ATOM 708 O O . ASP A 1 92 ? 5.792 -5.928 -12.861 1.00 79.44 92 ASP A O 1
ATOM 712 N N . GLN A 1 93 ? 5.827 -7.893 -11.747 1.00 67.38 93 GLN A N 1
ATOM 713 C CA . GLN A 1 93 ? 7.062 -8.433 -12.264 1.00 67.38 93 GLN A CA 1
ATOM 714 C C . GLN A 1 93 ? 7.091 -8.391 -13.798 1.00 67.38 93 GLN A C 1
ATOM 716 O O . GLN A 1 93 ? 6.192 -8.891 -14.472 1.00 67.38 93 GLN A O 1
ATOM 721 N N . ALA A 1 94 ? 8.186 -7.860 -14.351 1.00 60.91 94 ALA A N 1
ATOM 722 C CA . ALA A 1 94 ? 8.538 -8.124 -15.739 1.00 60.91 94 ALA A CA 1
ATOM 723 C C . ALA A 1 94 ? 8.862 -9.618 -15.880 1.00 60.91 94 ALA A C 1
ATOM 725 O O . ALA A 1 94 ? 9.812 -10.113 -15.256 1.00 60.91 94 ALA A O 1
ATOM 726 N N . ASP A 1 95 ? 8.081 -10.337 -16.676 1.00 66.56 95 ASP A N 1
ATOM 727 C CA . ASP A 1 95 ? 8.487 -11.657 -17.150 1.00 66.56 95 ASP A CA 1
ATOM 728 C C . ASP A 1 95 ? 9.479 -11.476 -18.310 1.00 66.56 95 ASP A C 1
ATOM 730 O O . ASP A 1 95 ? 9.504 -10.436 -18.964 1.00 66.56 95 ASP A O 1
ATOM 734 N N . LYS A 1 96 ? 10.302 -12.481 -18.607 1.00 67.00 96 LYS A N 1
ATOM 735 C CA . LYS A 1 96 ? 11.229 -12.450 -19.749 1.00 67.00 96 LYS A CA 1
ATOM 736 C C . LYS A 1 96 ? 10.512 -12.105 -21.062 1.00 67.00 96 LYS A C 1
ATOM 738 O O . LYS A 1 96 ? 11.098 -11.459 -21.926 1.00 67.00 96 LYS A O 1
ATOM 743 N N . ASP A 1 97 ? 9.250 -12.511 -21.161 1.00 71.38 97 ASP A N 1
ATOM 744 C CA . ASP A 1 97 ? 8.417 -12.361 -22.348 1.00 71.38 97 ASP A CA 1
ATOM 745 C C . ASP A 1 97 ? 7.335 -11.279 -22.188 1.00 71.38 97 ASP A C 1
ATOM 747 O O . ASP A 1 97 ? 6.498 -11.120 -23.079 1.00 71.38 97 ASP A O 1
ATOM 751 N N . ARG A 1 98 ? 7.306 -10.552 -21.056 1.00 69.25 98 ARG A N 1
ATOM 752 C CA . ARG A 1 98 ? 6.306 -9.507 -20.803 1.00 69.25 98 ARG A CA 1
ATOM 753 C C . ARG A 1 98 ? 6.911 -8.261 -20.157 1.00 69.25 98 ARG A C 1
ATOM 755 O O . ARG A 1 98 ? 7.632 -8.367 -19.166 1.00 69.25 98 ARG A O 1
ATOM 762 N N . PRO A 1 99 ? 6.557 -7.072 -20.657 1.00 70.12 99 PRO A N 1
ATOM 763 C CA . PRO A 1 99 ? 6.921 -5.812 -20.017 1.00 70.12 99 PRO A CA 1
ATOM 764 C C . PRO A 1 99 ? 6.434 -5.789 -18.556 1.00 70.12 99 PRO A C 1
ATOM 766 O O . PRO A 1 99 ? 5.423 -6.419 -18.231 1.00 70.12 99 PRO A O 1
ATOM 769 N N . PRO A 1 100 ? 7.100 -5.040 -17.662 1.00 74.44 100 PRO A N 1
ATOM 770 C CA . PRO A 1 100 ? 6.549 -4.799 -16.339 1.00 74.44 100 PRO A CA 1
ATOM 771 C C . PRO A 1 100 ? 5.245 -4.012 -16.465 1.00 74.44 100 PRO A C 1
ATOM 773 O O . PRO A 1 100 ? 5.184 -2.968 -17.119 1.00 74.44 100 PRO A O 1
ATOM 776 N N . ASN A 1 101 ? 4.221 -4.488 -15.771 1.00 82.56 101 ASN A N 1
ATOM 777 C CA . ASN A 1 101 ? 3.005 -3.728 -15.553 1.00 82.56 101 ASN A CA 1
ATOM 778 C C . ASN A 1 101 ? 3.327 -2.561 -14.612 1.00 82.56 101 ASN A C 1
ATOM 780 O O . ASN A 1 101 ? 3.772 -2.773 -13.481 1.00 82.56 101 ASN A O 1
ATOM 784 N N . LYS A 1 102 ? 3.117 -1.324 -15.070 1.00 86.12 102 LYS A N 1
ATOM 785 C CA . LYS A 1 102 ? 3.487 -0.128 -14.303 1.00 86.12 102 LYS A CA 1
ATOM 786 C C . LYS A 1 102 ? 2.334 0.347 -13.430 1.00 86.12 102 LYS A C 1
ATOM 788 O O . LYS A 1 102 ? 1.274 0.706 -13.941 1.00 86.12 102 LYS A O 1
ATOM 793 N N . GLY A 1 103 ? 2.568 0.419 -12.127 1.00 90.12 103 GLY A N 1
ATOM 794 C CA . GLY A 1 103 ? 1.682 1.075 -11.173 1.00 90.12 103 GLY A CA 1
ATOM 795 C C . GLY A 1 103 ? 2.481 1.749 -10.069 1.00 90.12 103 GLY A C 1
ATOM 796 O O . GLY A 1 103 ? 3.618 1.360 -9.804 1.00 90.12 103 GLY A O 1
ATOM 797 N N . ARG A 1 104 ? 1.905 2.773 -9.442 1.00 92.81 104 ARG A N 1
ATOM 798 C CA . ARG A 1 104 ? 2.505 3.440 -8.284 1.00 92.81 104 ARG A CA 1
ATOM 799 C C . ARG A 1 104 ? 1.478 3.757 -7.211 1.00 92.81 104 ARG A C 1
ATOM 801 O O . ARG A 1 104 ? 0.314 4.014 -7.517 1.00 92.81 104 ARG A O 1
ATOM 808 N N . ILE A 1 105 ? 1.954 3.810 -5.973 1.00 95.44 105 ILE A N 1
ATOM 809 C CA . ILE A 1 105 ? 1.210 4.327 -4.824 1.00 95.44 105 ILE A CA 1
ATOM 810 C C . ILE A 1 105 ? 1.850 5.632 -4.359 1.00 95.44 105 ILE A C 1
ATOM 812 O O . ILE A 1 105 ? 3.075 5.726 -4.217 1.00 95.44 105 ILE A O 1
ATOM 816 N N . ILE A 1 106 ? 1.002 6.626 -4.105 1.00 96.31 106 ILE A N 1
ATOM 817 C CA . ILE A 1 106 ? 1.347 7.844 -3.376 1.00 96.31 106 ILE A CA 1
ATOM 818 C C . ILE A 1 106 ? 0.474 7.894 -2.124 1.00 96.31 106 ILE A C 1
ATOM 820 O O . ILE A 1 106 ? -0.740 8.052 -2.234 1.00 96.31 106 ILE A O 1
ATOM 824 N N . ALA A 1 107 ? 1.098 7.760 -0.958 1.00 97.38 107 ALA A N 1
ATOM 825 C CA . ALA A 1 107 ? 0.447 7.823 0.344 1.00 97.38 107 ALA A CA 1
ATOM 826 C C . ALA A 1 107 ? 1.257 8.718 1.289 1.00 97.38 107 ALA A C 1
ATOM 828 O O . ALA A 1 107 ? 2.467 8.535 1.455 1.00 97.38 107 ALA A O 1
ATOM 829 N N . GLU A 1 108 ? 0.583 9.679 1.909 1.00 96.25 108 GLU A N 1
ATOM 830 C CA . GLU A 1 108 ? 1.151 10.586 2.904 1.00 96.25 108 GLU A CA 1
ATOM 831 C C . GLU A 1 108 ? 0.209 10.653 4.102 1.00 96.25 108 GLU A C 1
ATOM 833 O O . GLU A 1 108 ? -0.989 10.793 3.898 1.00 96.25 108 GLU A O 1
ATOM 838 N N . ASP A 1 109 ? 0.726 10.524 5.326 1.00 97.06 109 ASP A N 1
ATOM 839 C CA . ASP A 1 109 ? -0.079 10.549 6.560 1.00 97.06 109 ASP A CA 1
ATOM 840 C C . ASP A 1 109 ? -1.226 9.509 6.564 1.00 97.06 109 ASP A C 1
ATOM 842 O O . ASP A 1 109 ? -2.343 9.780 7.009 1.00 97.06 109 ASP A O 1
ATOM 846 N N . VAL A 1 110 ? -0.949 8.304 6.049 1.00 97.81 110 VAL A N 1
ATOM 847 C CA . VAL A 1 110 ? -1.906 7.186 5.951 1.00 97.81 110 VAL A CA 1
ATOM 848 C C . VAL A 1 110 ? -1.624 6.136 7.020 1.00 97.81 110 VAL A C 1
ATOM 850 O O . VAL A 1 110 ? -0.467 5.826 7.330 1.00 97.81 110 VAL A O 1
ATOM 853 N N . ARG A 1 111 ? -2.688 5.533 7.551 1.00 97.56 111 ARG A N 1
ATOM 854 C CA . ARG A 1 111 ? -2.596 4.368 8.436 1.00 97.56 111 ARG A CA 1
ATOM 855 C C . ARG A 1 111 ? -3.005 3.101 7.694 1.00 97.56 111 ARG A C 1
ATOM 857 O O . ARG A 1 111 ? -4.171 2.928 7.361 1.00 97.56 111 ARG A O 1
ATOM 864 N N . PHE A 1 112 ? -2.059 2.193 7.495 1.00 97.44 112 PHE A N 1
ATOM 865 C CA . PHE A 1 112 ? -2.310 0.830 7.036 1.00 97.44 112 PHE A CA 1
ATOM 866 C C . PHE A 1 112 ? -2.399 -0.089 8.250 1.00 97.44 112 PHE A C 1
ATOM 868 O O . PHE A 1 112 ? -1.490 -0.102 9.084 1.00 97.44 112 PHE A O 1
ATOM 875 N N . PHE A 1 113 ? -3.478 -0.854 8.366 1.00 97.00 113 PHE A N 1
ATOM 876 C CA . PHE A 1 113 ? -3.666 -1.747 9.501 1.00 97.00 113 PHE A CA 1
ATOM 877 C C . PHE A 1 113 ? -4.383 -3.048 9.142 1.00 97.00 113 PHE A C 1
ATOM 879 O O . PHE A 1 113 ? -5.006 -3.174 8.088 1.00 97.00 113 PHE A O 1
ATOM 886 N N . GLY A 1 114 ? -4.300 -4.009 10.061 1.00 93.56 114 GLY A N 1
ATOM 887 C CA . GLY A 1 114 ? -4.836 -5.354 9.874 1.00 93.56 114 GLY A CA 1
ATOM 888 C C . GLY A 1 114 ? -3.889 -6.223 9.053 1.00 93.56 114 GLY A C 1
ATOM 889 O O . GLY A 1 114 ? -2.991 -5.723 8.393 1.00 93.56 114 GLY A O 1
ATOM 890 N N . LYS A 1 115 ? -4.087 -7.540 9.087 1.00 92.81 115 LYS A N 1
ATOM 891 C CA . LYS A 1 115 ? -3.195 -8.485 8.401 1.00 92.81 115 LYS A CA 1
ATOM 892 C C . LYS A 1 115 ? -3.121 -8.191 6.905 1.00 92.81 115 LYS A C 1
ATOM 894 O O . LYS A 1 115 ? -4.147 -7.913 6.295 1.00 92.81 115 LYS A O 1
ATOM 899 N N . GLY A 1 116 ? -1.946 -8.323 6.301 1.00 93.38 116 GLY A N 1
ATOM 900 C CA . GLY A 1 116 ? -1.794 -8.199 4.853 1.00 93.38 116 GLY A CA 1
ATOM 901 C C . GLY A 1 116 ? -0.465 -7.592 4.437 1.00 93.38 116 GLY A C 1
ATOM 902 O O . GLY A 1 116 ? 0.456 -7.446 5.244 1.00 93.38 116 GLY A O 1
ATOM 903 N N . ASN A 1 117 ? -0.379 -7.237 3.156 1.00 93.69 117 ASN A N 1
ATOM 904 C CA . ASN A 1 117 ? 0.839 -6.697 2.568 1.00 93.69 117 ASN A CA 1
ATOM 905 C C . ASN A 1 117 ? 0.582 -5.440 1.733 1.00 93.69 117 ASN A C 1
ATOM 907 O O . ASN A 1 117 ? -0.340 -5.391 0.920 1.00 93.69 117 ASN A O 1
ATOM 911 N N . VAL A 1 118 ? 1.476 -4.462 1.843 1.00 94.19 118 VAL A N 1
ATOM 912 C CA . VAL A 1 118 ? 1.644 -3.406 0.843 1.00 94.19 118 VAL A CA 1
ATOM 913 C C . VAL A 1 118 ? 2.895 -3.729 0.041 1.00 94.19 118 VAL A C 1
ATOM 915 O O . VAL A 1 118 ? 3.998 -3.750 0.576 1.00 94.19 118 VAL A O 1
ATOM 918 N N . VAL A 1 119 ? 2.724 -4.006 -1.245 1.00 91.44 119 VAL A N 1
ATOM 919 C CA . VAL A 1 119 ? 3.781 -4.435 -2.158 1.00 91.44 119 VAL A CA 1
ATOM 920 C C . VAL A 1 119 ? 4.018 -3.343 -3.191 1.00 91.44 119 VAL A C 1
ATOM 922 O O . VAL A 1 119 ? 3.136 -3.003 -3.978 1.00 91.44 119 VAL A O 1
ATOM 925 N N . LEU A 1 120 ? 5.230 -2.800 -3.213 1.00 89.75 120 LEU A N 1
ATOM 926 C CA . LEU A 1 120 ? 5.660 -1.811 -4.194 1.00 89.75 120 LEU A CA 1
ATOM 927 C C . LEU A 1 120 ? 6.600 -2.496 -5.197 1.00 89.75 120 LEU A C 1
ATOM 929 O O . LEU A 1 120 ? 7.817 -2.556 -4.995 1.00 89.75 120 LEU A O 1
ATOM 933 N N . ALA A 1 121 ? 6.028 -3.049 -6.267 1.00 80.50 121 ALA A N 1
ATOM 934 C CA . ALA A 1 121 ? 6.717 -3.871 -7.256 1.00 80.50 121 ALA A CA 1
ATOM 935 C C . ALA A 1 121 ? 6.831 -3.149 -8.606 1.00 80.50 121 ALA A C 1
ATOM 937 O O . ALA A 1 121 ? 5.842 -2.806 -9.231 1.00 80.50 121 ALA A O 1
ATOM 938 N N . CYS A 1 122 ? 8.043 -2.954 -9.130 1.00 72.69 122 CYS A N 1
ATOM 939 C CA . CYS A 1 122 ? 8.238 -2.530 -10.530 1.00 72.69 122 CYS A CA 1
ATOM 940 C C . CYS A 1 122 ? 7.613 -1.170 -10.909 1.00 72.69 122 CYS A C 1
ATOM 942 O O . CYS A 1 122 ? 7.572 -0.818 -12.087 1.00 72.69 122 CYS A O 1
ATOM 944 N N . GLY A 1 123 ? 7.162 -0.396 -9.919 1.00 65.00 123 GLY A N 1
ATOM 945 C CA . GLY A 1 123 ? 6.658 0.958 -10.084 1.00 65.00 123 GLY A CA 1
ATOM 946 C C . GLY A 1 123 ? 7.782 1.985 -10.152 1.00 65.00 123 GLY A C 1
ATOM 947 O O . GLY A 1 123 ? 8.799 1.873 -9.461 1.00 65.00 123 GLY A O 1
ATOM 948 N N . GLU A 1 124 ? 7.573 3.004 -10.977 1.00 73.25 124 GLU A N 1
ATOM 949 C CA . GLU A 1 124 ? 8.396 4.208 -10.991 1.00 73.25 124 GLU A CA 1
ATOM 950 C C . GLU A 1 124 ? 7.834 5.188 -9.950 1.00 73.25 124 GLU A C 1
ATOM 952 O O . GLU A 1 124 ? 6.642 5.506 -9.966 1.00 73.25 124 GLU A O 1
ATOM 957 N N . GLU A 1 125 ? 8.700 5.671 -9.057 1.00 84.38 125 GLU A N 1
ATOM 958 C CA . GLU A 1 125 ? 8.422 6.793 -8.149 1.00 84.38 125 GLU A CA 1
ATOM 959 C C . GLU A 1 125 ? 7.298 6.571 -7.120 1.00 84.38 125 GLU A C 1
ATOM 961 O O . GLU A 1 125 ? 6.513 7.481 -6.840 1.00 84.38 125 GLU A O 1
ATOM 966 N N . ASN A 1 126 ? 7.233 5.390 -6.498 1.00 89.75 126 ASN A N 1
ATOM 967 C CA . ASN A 1 126 ? 6.356 5.202 -5.335 1.00 89.75 126 ASN A CA 1
ATOM 968 C C . ASN A 1 126 ? 6.733 6.180 -4.208 1.00 89.75 126 ASN A C 1
ATOM 970 O O . ASN A 1 126 ? 7.919 6.416 -3.963 1.00 89.75 126 ASN A O 1
ATOM 974 N N . LYS A 1 127 ? 5.743 6.737 -3.506 1.00 93.12 127 LYS A N 1
ATOM 975 C CA . LYS A 1 127 ? 5.960 7.693 -2.409 1.00 93.12 127 LYS A CA 1
ATOM 976 C C . LYS A 1 127 ? 5.133 7.291 -1.199 1.00 93.12 127 LYS A C 1
ATOM 978 O O . LYS A 1 127 ? 3.912 7.348 -1.261 1.00 93.12 127 LYS A O 1
ATOM 983 N N . ILE A 1 128 ? 5.808 6.903 -0.121 1.00 93.38 128 ILE A N 1
ATOM 984 C CA . ILE A 1 128 ? 5.186 6.581 1.168 1.00 93.38 128 ILE A CA 1
ATOM 985 C C . ILE A 1 128 ? 5.833 7.467 2.232 1.00 93.38 128 ILE A C 1
ATOM 987 O O . ILE A 1 128 ? 7.002 7.275 2.572 1.00 93.38 128 ILE A O 1
ATOM 991 N N . SER A 1 129 ? 5.103 8.447 2.755 1.00 92.69 129 SER A N 1
ATOM 992 C CA . SER A 1 129 ? 5.625 9.377 3.761 1.00 92.69 129 SER A CA 1
ATOM 993 C C . SER A 1 129 ? 4.727 9.480 4.983 1.00 92.69 129 SER A C 1
ATOM 995 O O . SER A 1 129 ? 3.508 9.463 4.866 1.00 92.69 129 SER A O 1
ATOM 997 N N . ASN A 1 130 ? 5.331 9.572 6.170 1.00 93.69 130 ASN A N 1
ATOM 998 C CA . ASN A 1 130 ? 4.626 9.739 7.448 1.00 93.69 130 ASN A CA 1
ATOM 999 C C . ASN A 1 130 ? 3.530 8.679 7.698 1.00 93.69 130 ASN A C 1
ATOM 1001 O O . ASN A 1 130 ? 2.549 8.929 8.391 1.00 93.69 130 ASN A O 1
ATOM 1005 N N . CYS A 1 131 ? 3.673 7.492 7.105 1.00 94.25 131 CYS A N 1
ATOM 1006 C CA . CYS A 1 131 ? 2.671 6.439 7.208 1.00 94.25 131 CYS A CA 1
ATOM 1007 C C . CYS A 1 131 ? 2.911 5.552 8.436 1.00 94.25 131 CYS A C 1
ATOM 1009 O O . CYS A 1 131 ? 4.052 5.302 8.842 1.00 94.25 131 CYS A O 1
ATOM 1011 N N . LEU A 1 132 ? 1.820 5.033 8.992 1.00 93.62 132 LEU A N 1
ATOM 1012 C CA . LEU A 1 132 ? 1.816 4.055 10.073 1.00 93.62 132 LEU A CA 1
ATOM 1013 C C . LEU A 1 132 ? 1.367 2.695 9.527 1.00 93.62 132 LEU A C 1
ATOM 1015 O O . LEU A 1 132 ? 0.302 2.604 8.930 1.00 93.62 132 LEU A O 1
ATOM 1019 N N . PHE A 1 133 ? 2.152 1.649 9.773 1.00 92.44 133 PHE A N 1
ATOM 1020 C CA . PHE A 1 133 ? 1.828 0.260 9.446 1.00 92.44 133 PHE A CA 1
ATOM 1021 C C . PHE A 1 133 ? 1.647 -0.539 10.742 1.00 92.44 133 PHE A C 1
ATOM 1023 O O . PHE A 1 133 ? 2.565 -0.598 11.565 1.00 92.44 133 PHE A O 1
ATOM 1030 N N . GLU A 1 134 ? 0.471 -1.133 10.945 1.00 91.56 134 GLU A N 1
ATOM 1031 C CA . GLU A 1 134 ? 0.132 -1.936 12.129 1.00 91.56 134 GLU A CA 1
ATOM 1032 C C . GLU A 1 134 ? -0.396 -3.319 11.720 1.00 91.56 134 GLU A C 1
ATOM 1034 O O . GLU A 1 134 ? -1.507 -3.422 11.211 1.00 91.56 134 GLU A O 1
ATOM 1039 N N . ASP A 1 135 ? 0.370 -4.382 11.989 1.00 91.25 135 ASP A N 1
ATOM 1040 C CA . ASP A 1 135 ? 0.092 -5.757 11.513 1.00 91.25 135 ASP A CA 1
ATOM 1041 C C . ASP A 1 135 ? 0.111 -5.900 9.968 1.00 91.25 135 ASP A C 1
ATOM 1043 O O . ASP A 1 135 ? -0.511 -6.799 9.411 1.00 91.25 135 ASP A O 1
ATOM 1047 N N . VAL A 1 136 ? 0.839 -5.014 9.266 1.00 90.12 136 VAL A N 1
ATOM 1048 C CA . VAL A 1 136 ? 0.941 -4.954 7.794 1.00 90.12 136 VAL A CA 1
ATOM 1049 C C . VAL A 1 136 ? 2.397 -4.988 7.354 1.00 90.12 136 VAL A C 1
ATOM 1051 O O . VAL A 1 136 ? 3.168 -4.091 7.692 1.00 90.12 136 VAL A O 1
ATOM 1054 N N . HIS A 1 137 ? 2.775 -5.934 6.499 1.00 89.50 137 HIS A N 1
ATOM 1055 C CA . HIS A 1 137 ? 4.129 -5.955 5.942 1.00 89.50 137 HIS A CA 1
ATOM 1056 C C . HIS A 1 137 ? 4.257 -5.006 4.743 1.00 89.50 137 HIS A C 1
ATOM 1058 O O . HIS A 1 137 ? 3.393 -4.964 3.866 1.00 89.50 137 HIS A O 1
ATOM 1064 N N . LEU A 1 138 ? 5.365 -4.270 4.671 1.00 89.88 138 LEU A N 1
ATOM 1065 C CA . LEU A 1 138 ? 5.724 -3.435 3.525 1.00 89.88 138 LEU A CA 1
ATOM 1066 C C . LEU A 1 138 ? 6.828 -4.127 2.717 1.00 89.88 138 LEU A C 1
ATOM 1068 O O . LEU A 1 138 ? 7.950 -4.287 3.194 1.00 89.88 138 LEU A O 1
ATOM 1072 N N . LEU A 1 139 ? 6.530 -4.523 1.483 1.00 87.38 139 LEU A N 1
ATOM 1073 C CA . LEU A 1 139 ? 7.463 -5.208 0.592 1.00 87.38 139 LEU A CA 1
ATOM 1074 C C . LEU A 1 139 ? 7.893 -4.283 -0.544 1.00 87.38 139 LEU A C 1
ATOM 1076 O O . LEU A 1 139 ? 7.068 -3.747 -1.280 1.00 87.38 139 LEU A O 1
ATOM 1080 N N . LEU A 1 140 ? 9.202 -4.118 -0.696 1.00 83.69 140 LEU A N 1
ATOM 1081 C CA . LEU A 1 140 ? 9.830 -3.207 -1.642 1.00 83.69 140 LEU A CA 1
ATOM 1082 C C . LEU A 1 140 ? 10.633 -3.992 -2.678 1.00 83.69 140 LEU A C 1
ATOM 1084 O O . LEU A 1 140 ? 11.608 -4.680 -2.354 1.00 83.69 140 LEU A O 1
ATOM 1088 N N . GLY A 1 141 ? 10.250 -3.844 -3.944 1.00 72.31 141 GLY A N 1
ATOM 1089 C CA . GLY A 1 141 ? 10.922 -4.465 -5.081 1.00 72.31 141 GLY A CA 1
ATOM 1090 C C . GLY A 1 141 ? 10.271 -5.759 -5.572 1.00 72.31 141 GLY A C 1
ATOM 1091 O O . GLY A 1 141 ? 9.309 -6.273 -5.010 1.00 72.31 141 GLY A O 1
ATOM 1092 N N . GLY A 1 142 ? 10.821 -6.283 -6.668 1.00 61.72 142 GLY A N 1
ATOM 1093 C CA . GLY A 1 142 ? 10.366 -7.503 -7.338 1.00 61.72 142 GLY A CA 1
ATOM 1094 C C . GLY A 1 142 ? 11.542 -8.239 -7.980 1.00 61.72 142 GLY A C 1
ATOM 1095 O O . GLY A 1 142 ? 12.559 -7.624 -8.307 1.00 61.72 142 GLY A O 1
ATOM 1096 N N . LYS A 1 143 ? 11.426 -9.559 -8.165 1.00 55.34 143 LYS A N 1
ATOM 1097 C CA . LYS A 1 143 ? 12.544 -10.453 -8.539 1.00 55.34 143 LYS A CA 1
ATOM 1098 C C . LYS A 1 143 ? 13.318 -10.018 -9.797 1.00 55.34 143 LYS A C 1
ATOM 1100 O O . LYS A 1 143 ? 14.505 -10.304 -9.901 1.00 55.34 143 LYS A O 1
ATOM 1105 N N . THR A 1 144 ? 12.678 -9.313 -10.730 1.00 55.41 144 THR A N 1
ATOM 1106 C CA . THR A 1 144 ? 13.278 -8.874 -12.008 1.00 55.41 144 THR A CA 1
ATOM 1107 C C . THR A 1 144 ? 13.262 -7.358 -12.212 1.00 55.41 144 THR A C 1
ATOM 1109 O O . THR A 1 144 ? 13.700 -6.863 -13.249 1.00 55.41 144 THR A O 1
ATOM 1112 N N . CYS A 1 145 ? 12.801 -6.584 -11.229 1.00 57.12 145 CYS A N 1
ATOM 1113 C CA . CYS A 1 145 ? 12.512 -5.165 -11.419 1.00 57.12 145 CYS A CA 1
ATOM 1114 C C . CYS A 1 145 ? 13.614 -4.269 -10.866 1.00 57.12 145 CYS A C 1
ATOM 1116 O O . CYS A 1 145 ? 13.416 -3.523 -9.905 1.00 57.12 145 CYS A O 1
ATOM 1118 N N . ALA A 1 146 ? 14.774 -4.319 -11.525 1.00 55.88 146 ALA A N 1
ATOM 1119 C CA . ALA A 1 146 ? 15.943 -3.494 -11.209 1.00 55.88 146 ALA A CA 1
ATOM 1120 C C . ALA A 1 146 ? 15.664 -1.976 -11.260 1.00 55.88 146 ALA A C 1
ATOM 1122 O O . ALA A 1 146 ? 16.392 -1.194 -10.650 1.00 55.88 146 ALA A O 1
ATOM 1123 N N . ASN A 1 147 ? 14.593 -1.569 -11.950 1.00 60.06 147 ASN A N 1
ATOM 1124 C CA . ASN A 1 147 ? 14.184 -0.173 -12.102 1.00 60.06 147 ASN A CA 1
ATOM 1125 C C . ASN A 1 147 ? 13.082 0.266 -11.129 1.00 60.06 147 ASN A C 1
ATOM 1127 O O . ASN A 1 147 ? 12.645 1.408 -11.222 1.00 60.06 147 ASN A O 1
ATOM 1131 N N . SER A 1 148 ? 12.645 -0.598 -10.201 1.00 66.69 148 SER A N 1
ATOM 1132 C CA . SER A 1 148 ? 11.711 -0.171 -9.149 1.00 66.69 148 SER A CA 1
ATOM 1133 C C . SER A 1 148 ? 12.352 0.972 -8.372 1.00 66.69 148 SER A C 1
ATOM 1135 O O . SER A 1 148 ? 13.484 0.828 -7.898 1.00 66.69 148 SER A O 1
ATOM 1137 N N . SER A 1 149 ? 11.657 2.098 -8.266 1.00 73.56 149 SER A N 1
ATOM 1138 C CA . SER A 1 149 ? 12.152 3.266 -7.553 1.00 73.56 149 SER A CA 1
ATOM 1139 C C . SER A 1 149 ? 11.066 3.885 -6.693 1.00 73.56 149 SER A C 1
ATOM 1141 O O . SER A 1 149 ? 9.865 3.767 -6.954 1.00 73.56 149 SER A O 1
ATOM 1143 N N . GLY A 1 150 ? 11.500 4.562 -5.643 1.00 79.06 150 GLY A N 1
ATOM 1144 C CA . GLY A 1 150 ? 10.586 5.266 -4.773 1.00 79.06 150 GLY A CA 1
ATOM 1145 C C . GLY A 1 150 ? 11.273 5.848 -3.561 1.00 79.06 150 GLY A C 1
ATOM 1146 O O . GLY A 1 150 ? 12.449 5.589 -3.287 1.00 79.06 150 GLY A O 1
ATOM 1147 N N . LYS A 1 151 ? 10.499 6.652 -2.847 1.00 83.50 151 LYS A N 1
ATOM 1148 C CA . LYS A 1 151 ? 10.915 7.349 -1.646 1.00 83.50 151 LYS A CA 1
ATOM 1149 C C . LYS A 1 151 ? 10.015 6.945 -0.493 1.00 83.50 151 LYS A C 1
ATOM 1151 O O . LYS A 1 151 ? 8.789 7.005 -0.592 1.00 83.50 151 LYS A O 1
ATOM 1156 N N . ILE A 1 152 ? 10.650 6.554 0.600 1.00 83.56 152 ILE A N 1
ATOM 1157 C CA . ILE A 1 152 ? 9.995 6.186 1.846 1.00 83.56 152 ILE A CA 1
ATOM 1158 C C . ILE A 1 152 ? 10.565 7.063 2.939 1.00 83.56 152 ILE A C 1
ATOM 1160 O O . ILE A 1 152 ? 11.783 7.141 3.100 1.00 83.56 152 ILE A O 1
ATOM 1164 N N . GLN A 1 153 ? 9.694 7.743 3.672 1.00 84.94 153 GLN A N 1
ATOM 1165 C CA . GLN A 1 153 ? 10.125 8.716 4.661 1.00 84.94 153 GLN A CA 1
ATOM 1166 C C . GLN A 1 153 ? 9.259 8.678 5.916 1.00 84.94 153 GLN A C 1
ATOM 1168 O O . GLN A 1 153 ? 8.038 8.616 5.825 1.00 84.94 153 GLN A O 1
ATOM 1173 N N . ASN A 1 154 ? 9.887 8.767 7.092 1.00 83.88 154 ASN A N 1
ATOM 1174 C CA . ASN A 1 154 ? 9.199 8.911 8.383 1.00 83.88 154 ASN A CA 1
ATOM 1175 C C . ASN A 1 154 ? 8.120 7.842 8.654 1.00 83.88 154 ASN A C 1
ATOM 1177 O O . ASN A 1 154 ? 7.070 8.138 9.221 1.00 83.88 154 ASN A O 1
ATOM 1181 N N . ILE A 1 155 ? 8.354 6.598 8.246 1.00 83.69 155 ILE A N 1
ATOM 1182 C CA . ILE A 1 155 ? 7.390 5.519 8.482 1.00 83.69 155 ILE A CA 1
ATOM 1183 C C . ILE A 1 155 ? 7.502 4.960 9.902 1.00 83.69 155 ILE A C 1
ATOM 1185 O O . ILE A 1 155 ? 8.593 4.864 10.472 1.00 83.69 155 ILE A O 1
ATOM 1189 N N . THR A 1 156 ? 6.366 4.567 10.470 1.00 84.94 156 THR A N 1
ATOM 1190 C CA . THR A 1 156 ? 6.294 3.855 11.750 1.00 84.94 156 THR A CA 1
ATOM 1191 C C . THR A 1 156 ? 5.742 2.457 11.514 1.00 84.94 156 THR A C 1
ATOM 1193 O O . THR A 1 156 ? 4.661 2.323 10.953 1.00 84.94 156 THR A O 1
ATOM 1196 N N . MET A 1 157 ? 6.448 1.422 11.973 1.00 81.88 157 MET A N 1
ATOM 1197 C CA . MET A 1 157 ? 5.994 0.026 11.867 1.00 81.88 157 MET A CA 1
ATOM 1198 C C . MET A 1 157 ? 5.707 -0.546 13.260 1.00 81.88 157 MET A C 1
ATOM 1200 O O . MET A 1 157 ? 6.544 -0.415 14.162 1.00 81.88 157 MET A O 1
ATOM 1204 N N . LYS A 1 158 ? 4.562 -1.215 13.436 1.00 80.44 158 LYS A N 1
ATOM 1205 C CA . LYS A 1 158 ? 4.198 -1.977 14.641 1.00 80.44 158 LYS A CA 1
ATOM 1206 C C . LYS A 1 158 ? 3.770 -3.390 14.262 1.00 80.44 158 LYS A C 1
ATOM 1208 O O . LYS A 1 158 ? 2.843 -3.552 13.473 1.00 80.44 158 LYS A O 1
ATOM 1213 N N . TYR A 1 159 ? 4.412 -4.398 14.853 1.00 78.25 159 TYR A N 1
ATOM 1214 C CA . TYR A 1 159 ? 4.131 -5.815 14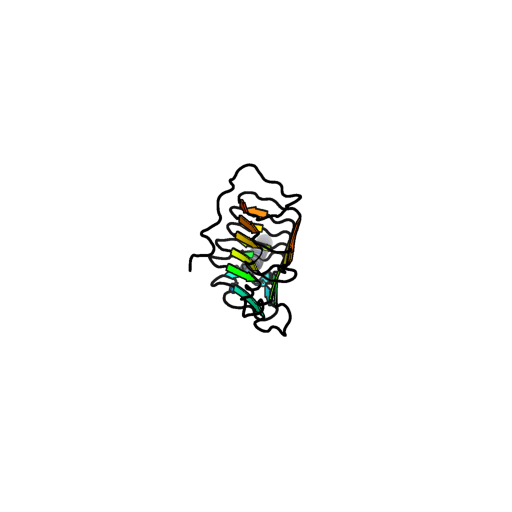.562 1.00 78.25 159 TYR A CA 1
ATOM 1215 C C . TYR A 1 159 ? 4.185 -6.111 13.058 1.00 78.25 159 TYR A C 1
ATOM 1217 O O . TYR A 1 159 ? 3.325 -6.788 12.517 1.00 78.25 159 TYR A O 1
ATOM 1225 N N . SER A 1 160 ? 5.138 -5.490 12.371 1.00 75.69 160 SER A N 1
ATOM 1226 C CA . SER A 1 160 ? 5.155 -5.407 10.916 1.00 75.69 160 SER A CA 1
ATOM 1227 C C . SER A 1 160 ? 6.587 -5.435 10.416 1.00 75.69 160 SER A C 1
ATOM 1229 O O . SER A 1 160 ? 7.471 -4.878 11.065 1.00 75.69 160 SER A O 1
ATOM 1231 N N . ASP A 1 161 ? 6.807 -6.000 9.235 1.00 75.19 161 ASP A N 1
ATOM 1232 C CA . ASP A 1 161 ? 8.139 -6.071 8.629 1.00 75.19 161 ASP A CA 1
ATOM 1233 C C . ASP A 1 161 ? 8.256 -5.141 7.427 1.00 75.19 161 ASP A C 1
ATOM 1235 O O . ASP A 1 161 ? 7.276 -4.883 6.725 1.00 75.19 161 ASP A O 1
ATOM 1239 N N . ILE A 1 162 ? 9.479 -4.678 7.164 1.00 79.44 162 ILE A N 1
ATOM 1240 C CA . ILE A 1 162 ? 9.827 -4.050 5.889 1.00 79.44 162 ILE A CA 1
ATOM 1241 C C . ILE A 1 162 ? 10.814 -4.962 5.185 1.00 79.44 162 ILE A C 1
ATOM 1243 O O . ILE A 1 162 ? 11.922 -5.201 5.662 1.00 79.44 162 ILE A O 1
ATOM 1247 N N . ILE A 1 163 ? 10.435 -5.448 4.016 1.00 77.25 163 ILE A N 1
ATOM 1248 C CA . ILE A 1 163 ? 11.242 -6.381 3.244 1.00 77.25 163 ILE A CA 1
ATOM 1249 C C . ILE A 1 163 ? 11.727 -5.674 1.987 1.00 77.25 163 ILE A C 1
ATOM 1251 O O . ILE A 1 163 ? 10.914 -5.238 1.179 1.00 77.25 163 ILE A O 1
ATOM 1255 N N . ILE A 1 164 ? 13.044 -5.595 1.790 1.00 72.62 164 ILE A N 1
ATOM 1256 C CA . ILE A 1 164 ? 13.632 -4.970 0.601 1.00 72.62 164 ILE A CA 1
ATOM 1257 C C . ILE A 1 164 ? 14.329 -6.038 -0.226 1.00 72.62 164 ILE A C 1
ATOM 1259 O O . ILE A 1 164 ? 15.369 -6.568 0.167 1.00 72.62 164 ILE A O 1
ATOM 1263 N N . HIS A 1 165 ? 13.764 -6.343 -1.390 1.00 64.81 165 HIS A N 1
ATOM 1264 C CA . HIS A 1 165 ? 14.301 -7.373 -2.269 1.00 64.81 165 HIS A CA 1
ATOM 1265 C C . HIS A 1 165 ? 15.255 -6.780 -3.312 1.00 64.81 165 HIS A C 1
ATOM 1267 O O . HIS A 1 165 ? 16.384 -7.247 -3.445 1.00 64.81 165 HIS A O 1
ATOM 1273 N N . THR A 1 166 ? 14.821 -5.756 -4.055 1.00 63.66 166 THR A N 1
ATOM 1274 C CA . THR A 1 166 ? 15.567 -5.166 -5.184 1.00 63.66 166 THR A CA 1
ATOM 1275 C C . THR A 1 166 ? 15.138 -3.710 -5.449 1.00 63.66 166 THR A C 1
ATOM 1277 O O . THR A 1 166 ? 14.095 -3.262 -4.969 1.00 63.66 166 THR A O 1
ATOM 1280 N N . GLY A 1 167 ? 15.914 -2.968 -6.252 1.00 58.72 167 GLY A N 1
ATOM 1281 C CA . GLY A 1 167 ? 15.537 -1.642 -6.771 1.00 58.72 167 GLY A CA 1
ATOM 1282 C C . GLY A 1 167 ? 16.331 -0.465 -6.193 1.00 58.72 167 GLY A C 1
ATOM 1283 O O . GLY A 1 167 ? 17.234 -0.635 -5.375 1.00 58.72 167 GLY A O 1
ATOM 1284 N N . LYS A 1 168 ? 16.000 0.746 -6.653 1.00 67.44 168 LYS A N 1
ATOM 1285 C CA . LYS A 1 168 ? 16.584 2.026 -6.224 1.00 67.44 168 LYS A CA 1
ATOM 1286 C C . LYS A 1 168 ? 15.629 2.733 -5.260 1.00 67.44 168 LYS A C 1
ATOM 1288 O O . LYS A 1 168 ? 14.845 3.587 -5.669 1.00 67.44 168 LYS A O 1
ATOM 1293 N N . TRP A 1 169 ? 15.699 2.364 -3.986 1.00 65.06 169 TRP A N 1
ATOM 1294 C CA . TRP A 1 169 ? 14.851 2.927 -2.935 1.00 65.06 169 TRP A CA 1
ATOM 1295 C C . TRP A 1 169 ? 15.613 3.940 -2.088 1.00 65.06 169 TRP A C 1
ATOM 1297 O O . TRP A 1 169 ? 16.690 3.641 -1.573 1.00 65.06 169 TRP A O 1
ATOM 1307 N N . GLU A 1 170 ? 15.037 5.126 -1.917 1.00 64.38 170 GLU A N 1
ATOM 1308 C CA . GLU A 1 170 ? 15.494 6.100 -0.932 1.00 64.38 170 GLU A CA 1
ATOM 1309 C C . GLU A 1 170 ? 14.650 5.936 0.334 1.00 64.38 170 GLU A C 1
ATOM 1311 O O . GLU A 1 170 ? 13.466 6.270 0.350 1.00 64.38 170 GLU A O 1
ATOM 1316 N N . VAL A 1 171 ? 15.255 5.396 1.393 1.00 64.56 171 VAL A N 1
ATOM 1317 C CA . VAL A 1 171 ? 14.602 5.237 2.696 1.00 64.56 171 VAL A CA 1
ATOM 1318 C C . VAL A 1 171 ? 15.227 6.230 3.669 1.00 64.56 171 VAL A C 1
ATOM 1320 O O . VAL A 1 171 ? 16.405 6.108 4.005 1.00 64.56 171 VAL A O 1
ATOM 1323 N N . MET A 1 172 ? 14.456 7.231 4.092 1.00 61.50 172 MET A N 1
ATOM 1324 C CA . MET A 1 172 ? 14.920 8.330 4.939 1.00 61.50 172 MET A CA 1
ATOM 1325 C C . MET A 1 172 ? 14.111 8.430 6.224 1.00 61.50 172 MET A C 1
ATOM 1327 O O . MET A 1 172 ? 12.978 8.907 6.227 1.00 61.50 172 MET A O 1
ATOM 1331 N N . GLY A 1 173 ? 14.732 8.051 7.339 1.00 55.03 173 GLY A N 1
ATOM 1332 C CA . GLY A 1 173 ? 14.086 8.126 8.642 1.00 55.03 173 GLY A CA 1
ATOM 1333 C C . GLY A 1 173 ? 12.958 7.106 8.809 1.00 55.03 173 GLY A C 1
ATOM 1334 O O . GLY A 1 173 ? 12.361 6.603 7.857 1.00 55.03 173 GLY A O 1
ATOM 1335 N N . GLY A 1 174 ? 12.672 6.777 10.058 1.00 56.56 174 GLY A N 1
ATOM 1336 C CA . GLY A 1 174 ? 11.627 5.830 10.407 1.00 56.56 174 GLY A CA 1
ATOM 1337 C C . GLY A 1 174 ? 11.851 5.263 11.796 1.00 56.56 174 GLY A C 1
ATOM 1338 O O . GLY A 1 174 ? 12.962 5.303 12.330 1.00 56.56 174 GLY A O 1
ATOM 1339 N N . LYS A 1 175 ? 10.776 4.745 12.381 1.00 57.81 175 LYS A N 1
ATOM 1340 C CA . LYS A 1 175 ? 10.804 4.102 13.689 1.00 57.81 175 LYS A CA 1
ATOM 1341 C C . LYS A 1 175 ? 10.262 2.689 13.560 1.00 57.81 175 LYS A C 1
ATOM 1343 O O . LYS A 1 175 ? 9.068 2.484 13.339 1.00 57.81 175 LYS A O 1
ATOM 1348 N N . LEU A 1 176 ? 11.145 1.714 13.735 1.00 51.69 176 LEU A N 1
ATOM 1349 C CA . LEU A 1 176 ? 10.747 0.324 13.902 1.00 51.69 176 LEU A CA 1
ATOM 1350 C C . LEU A 1 176 ? 10.482 0.078 15.381 1.00 51.69 176 LEU A C 1
ATOM 1352 O O . LEU A 1 176 ? 11.398 0.129 16.201 1.00 51.69 176 LEU A O 1
ATOM 1356 N N . LEU A 1 177 ? 9.213 -0.138 15.725 1.00 48.59 177 LEU A N 1
ATOM 1357 C CA . LEU A 1 177 ? 8.825 -0.463 17.096 1.00 48.59 177 LEU A CA 1
ATOM 1358 C C . LEU A 1 177 ? 8.926 -1.969 17.355 1.00 48.59 177 LEU A C 1
ATOM 1360 O O . LEU A 1 177 ? 9.300 -2.359 18.456 1.00 48.59 177 LEU A O 1
ATOM 1364 N N . ASN A 1 178 ? 8.596 -2.795 16.354 1.00 37.88 178 ASN A N 1
ATOM 1365 C CA . ASN A 1 178 ? 8.735 -4.253 16.378 1.00 37.88 178 ASN A CA 1
ATOM 1366 C C . ASN A 1 178 ? 8.649 -4.803 14.936 1.00 37.88 178 ASN A C 1
ATOM 1368 O O . ASN A 1 178 ? 7.644 -4.523 14.274 1.00 37.88 178 ASN A O 1
ATOM 1372 N N . GLY A 1 179 ? 9.677 -5.519 14.455 1.00 43.56 179 GLY A N 1
ATOM 1373 C CA . GLY A 1 179 ? 9.782 -6.015 13.070 1.00 43.56 179 GLY A CA 1
ATOM 1374 C C . GLY A 1 179 ? 11.215 -6.300 12.593 1.00 43.56 179 GLY A C 1
ATOM 1375 O O . GLY A 1 179 ? 12.187 -5.967 13.270 1.00 43.56 179 GLY A O 1
ATOM 1376 N N . THR A 1 180 ? 11.349 -6.880 11.400 1.00 48.88 180 THR A N 1
ATOM 1377 C CA . THR A 1 180 ? 12.618 -7.232 10.743 1.00 48.88 180 THR A CA 1
ATOM 1378 C C . THR A 1 180 ? 12.806 -6.422 9.463 1.00 48.88 180 THR A C 1
ATOM 1380 O O . THR A 1 180 ? 11.871 -6.243 8.681 1.00 48.88 180 THR A O 1
ATOM 1383 N N . ILE A 1 181 ? 14.041 -5.979 9.211 1.00 53.16 181 ILE A N 1
ATOM 1384 C CA . ILE A 1 181 ? 14.470 -5.582 7.868 1.00 53.16 181 ILE A CA 1
ATOM 1385 C C . ILE A 1 181 ? 15.335 -6.693 7.304 1.00 53.16 181 ILE A C 1
ATOM 1387 O O . ILE A 1 181 ? 16.383 -7.014 7.862 1.00 53.16 181 ILE A O 1
ATOM 1391 N N . SER A 1 182 ? 14.932 -7.240 6.164 1.00 51.41 182 SER A N 1
ATOM 1392 C CA . SER A 1 182 ? 15.831 -8.040 5.343 1.00 51.41 182 SER A CA 1
ATOM 1393 C C . SER A 1 182 ? 16.250 -7.235 4.126 1.00 51.41 182 SER A C 1
ATOM 1395 O O . SER A 1 182 ? 15.408 -6.646 3.444 1.00 51.41 182 SER A O 1
ATOM 1397 N N . HIS A 1 183 ? 17.554 -7.205 3.867 1.00 51.72 183 HIS A N 1
ATOM 1398 C CA . HIS A 1 183 ? 18.113 -6.613 2.666 1.00 51.72 183 HIS A CA 1
ATOM 1399 C C . HIS A 1 183 ? 19.187 -7.531 2.076 1.00 51.72 183 HIS A C 1
ATOM 1401 O O . HIS A 1 183 ? 20.077 -8.010 2.783 1.00 51.72 183 HIS A O 1
ATOM 1407 N N . GLN A 1 184 ? 19.201 -7.695 0.756 1.00 40.16 184 GLN A N 1
ATOM 1408 C CA . GLN A 1 184 ? 20.452 -7.977 0.054 1.00 40.16 184 GLN A CA 1
ATOM 1409 C C . GLN A 1 184 ? 21.067 -6.638 -0.375 1.00 40.16 184 GLN A C 1
ATOM 1411 O O . GLN A 1 184 ? 20.561 -5.970 -1.268 1.00 40.16 184 GLN A O 1
ATOM 1416 N N . GLY A 1 185 ? 22.155 -6.229 0.292 1.00 34.66 185 GLY A N 1
ATOM 1417 C CA . GLY A 1 185 ? 23.024 -5.139 -0.177 1.00 34.66 185 GLY A CA 1
ATOM 1418 C C . GLY A 1 185 ? 22.565 -3.684 0.028 1.00 34.66 185 GLY A C 1
ATOM 1419 O O . GLY A 1 185 ? 23.043 -2.827 -0.712 1.00 34.66 185 GLY A O 1
ATOM 1420 N N . VAL A 1 186 ? 21.703 -3.357 1.003 1.00 39.91 186 VAL A N 1
ATOM 1421 C CA . VAL A 1 186 ? 21.214 -1.972 1.207 1.00 39.91 186 VAL A CA 1
ATOM 1422 C C . VAL A 1 186 ? 21.712 -1.366 2.523 1.00 39.91 186 VAL A C 1
ATOM 1424 O O . VAL A 1 186 ? 21.637 -1.983 3.579 1.00 39.91 186 VAL A O 1
ATOM 1427 N N . LYS A 1 187 ? 22.202 -0.122 2.460 1.00 38.88 187 LYS A N 1
ATOM 1428 C CA . LYS A 1 187 ? 22.555 0.718 3.614 1.00 38.88 187 LYS A CA 1
ATOM 1429 C C . LYS A 1 187 ? 21.349 1.592 3.962 1.00 38.88 187 LYS A C 1
ATOM 1431 O O . LYS A 1 187 ? 20.917 2.364 3.113 1.00 38.88 187 LYS A O 1
ATOM 1436 N N . ILE A 1 188 ? 20.835 1.499 5.188 1.00 51.44 188 ILE A N 1
ATOM 1437 C CA . ILE A 1 188 ? 19.688 2.296 5.655 1.00 51.44 188 ILE A CA 1
ATOM 1438 C C . ILE A 1 188 ? 20.175 3.335 6.676 1.00 51.44 188 ILE A C 1
ATOM 1440 O O . ILE A 1 188 ? 20.318 3.019 7.858 1.00 51.44 188 ILE A O 1
ATOM 1444 N N . PRO A 1 189 ? 20.505 4.564 6.250 1.00 41.72 189 PRO A N 1
ATOM 1445 C CA . PRO A 1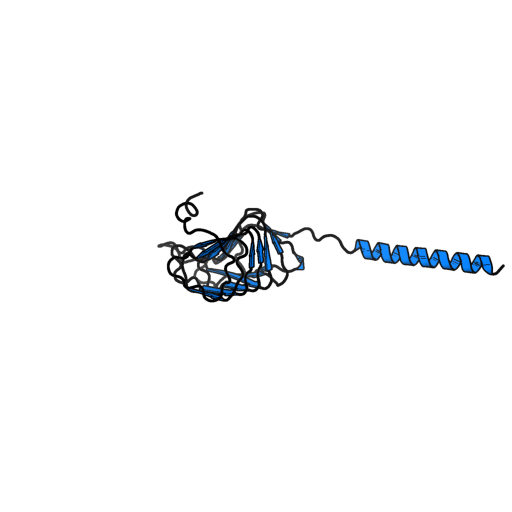 189 ? 20.877 5.626 7.175 1.00 41.72 189 PRO A CA 1
ATOM 1446 C C . PRO A 1 189 ? 19.647 6.170 7.927 1.00 41.72 189 PRO A C 1
ATOM 1448 O O . PRO A 1 189 ? 18.622 6.471 7.323 1.00 41.72 189 PRO A O 1
ATOM 1451 N N . GLY A 1 190 ? 19.771 6.355 9.246 1.00 42.44 190 GLY A N 1
ATOM 1452 C CA . GLY A 1 190 ? 18.814 7.142 10.039 1.00 42.44 190 GLY A CA 1
ATOM 1453 C C . GLY A 1 190 ? 17.566 6.415 10.554 1.00 42.44 190 GLY A C 1
ATOM 1454 O O . GLY A 1 190 ? 16.599 7.090 10.895 1.00 42.44 190 GLY A O 1
ATOM 1455 N N . MET A 1 191 ? 17.557 5.079 10.627 1.00 48.88 191 MET A N 1
ATOM 1456 C CA . MET A 1 191 ? 16.538 4.352 11.399 1.00 48.88 191 MET A CA 1
ATOM 1457 C C . MET A 1 191 ? 17.021 4.084 12.827 1.00 48.88 191 MET A C 1
ATOM 1459 O O . MET A 1 191 ? 18.099 3.519 13.020 1.00 48.88 191 MET A O 1
ATOM 1463 N N . ASP A 1 192 ? 16.202 4.458 13.812 1.00 47.25 192 ASP A N 1
ATOM 1464 C CA . ASP A 1 192 ? 16.403 4.095 15.217 1.00 47.25 192 ASP A CA 1
ATOM 1465 C C . ASP A 1 192 ? 15.762 2.728 15.483 1.00 47.25 192 ASP A C 1
ATOM 1467 O O . ASP A 1 192 ? 14.536 2.581 15.492 1.00 47.25 192 ASP A O 1
ATOM 1471 N N . PHE A 1 193 ? 16.603 1.718 15.707 1.00 48.78 193 PHE A N 1
ATOM 1472 C CA . PHE A 1 193 ? 16.176 0.369 16.070 1.00 48.78 193 PHE A CA 1
ATOM 1473 C C . PHE A 1 193 ? 16.121 0.255 17.596 1.00 48.78 193 PHE A C 1
ATOM 1475 O O . PHE A 1 193 ? 17.147 0.371 18.270 1.00 48.78 193 PHE A O 1
ATOM 1482 N N . GLN A 1 194 ? 14.939 0.008 18.163 1.00 41.50 194 GLN A N 1
ATOM 1483 C CA . GLN A 1 194 ? 14.852 -0.437 19.555 1.00 41.50 194 GLN A CA 1
ATOM 1484 C C . GLN A 1 194 ? 15.185 -1.938 19.599 1.00 41.50 194 GLN A C 1
ATOM 1486 O O . GLN A 1 194 ? 14.716 -2.734 18.794 1.00 41.50 194 GLN A O 1
ATOM 1491 N N . LYS A 1 195 ? 16.126 -2.267 20.478 1.00 35.62 195 LYS A N 1
ATOM 1492 C CA . LYS A 1 195 ? 16.993 -3.446 20.470 1.00 35.62 195 LYS A CA 1
ATOM 1493 C C . LYS A 1 195 ? 16.236 -4.769 20.661 1.00 35.62 195 LYS A C 1
ATOM 1495 O O . LYS A 1 195 ? 15.742 -5.011 21.751 1.00 35.62 195 LYS A O 1
ATOM 1500 N N . GLU A 1 196 ? 16.255 -5.599 19.616 1.00 39.62 196 GLU A N 1
ATOM 1501 C CA . GLU A 1 196 ? 16.332 -7.077 19.558 1.00 39.62 196 GLU A CA 1
ATOM 1502 C C . GLU A 1 196 ? 15.490 -7.579 18.380 1.00 39.62 196 GLU A C 1
ATOM 1504 O O . GLU A 1 196 ? 14.275 -7.457 18.438 1.00 39.62 196 GLU A O 1
ATOM 1509 N N . GLN A 1 197 ? 16.116 -8.153 17.338 1.00 41.50 197 GLN A N 1
ATOM 1510 C CA . GLN A 1 197 ? 15.676 -9.395 16.672 1.00 41.50 197 GLN A CA 1
ATOM 1511 C C . GLN A 1 197 ? 16.450 -9.710 15.384 1.00 41.50 197 GLN A C 1
ATOM 1513 O O . GLN A 1 197 ? 17.178 -8.894 14.827 1.00 41.50 197 GLN A O 1
ATOM 1518 N N . TYR A 1 198 ? 16.376 -10.992 15.039 1.00 40.16 198 TYR A N 1
ATOM 1519 C CA . TYR A 1 198 ? 17.391 -11.817 14.405 1.00 40.16 198 TYR A CA 1
ATOM 1520 C C . TYR A 1 198 ? 17.342 -11.803 12.873 1.00 40.16 198 TYR A C 1
ATOM 1522 O O . TYR A 1 198 ? 16.285 -11.818 12.253 1.00 40.16 198 TYR A O 1
ATOM 1530 N N . MET A 1 199 ? 18.524 -11.933 12.271 1.00 32.72 199 MET A N 1
ATOM 1531 C CA . MET A 1 199 ? 18.705 -12.394 10.896 1.00 32.72 199 MET A CA 1
ATOM 1532 C C . MET A 1 199 ? 18.400 -13.893 10.823 1.00 32.72 199 MET A C 1
ATOM 1534 O O . MET A 1 199 ? 19.231 -14.675 11.270 1.00 32.72 199 MET A O 1
ATOM 1538 N N . ASN A 1 200 ? 17.233 -14.286 10.300 1.00 38.09 200 ASN A N 1
ATOM 1539 C CA . ASN A 1 200 ? 16.994 -15.578 9.632 1.00 38.09 200 ASN A CA 1
ATOM 1540 C C . ASN A 1 200 ? 15.541 -15.665 9.141 1.00 38.09 200 ASN A C 1
ATOM 1542 O O . ASN A 1 200 ? 14.710 -16.267 9.812 1.00 38.09 200 ASN A O 1
ATOM 1546 N N . PHE A 1 201 ? 15.219 -15.112 7.967 1.00 35.66 201 PHE A N 1
ATOM 1547 C CA . PHE A 1 201 ? 13.993 -15.529 7.277 1.00 35.66 201 PHE A CA 1
ATOM 1548 C C . PHE A 1 201 ? 14.000 -15.189 5.786 1.00 35.66 201 PHE A C 1
ATOM 1550 O O . PHE A 1 201 ? 13.409 -14.204 5.374 1.00 35.66 201 PHE A O 1
ATOM 1557 N N . PHE A 1 202 ? 14.649 -16.001 4.952 1.00 36.03 202 PHE A N 1
ATOM 1558 C CA . PHE A 1 202 ? 14.393 -15.973 3.509 1.00 36.03 202 PHE A CA 1
ATOM 1559 C C . PHE A 1 202 ? 14.546 -17.373 2.930 1.00 36.03 202 PHE A C 1
ATOM 1561 O O . PHE A 1 202 ? 15.668 -17.846 2.815 1.00 36.03 202 PHE A O 1
ATOM 1568 N N . ILE A 1 203 ? 13.413 -18.019 2.615 1.00 32.88 203 ILE A N 1
ATOM 1569 C CA . ILE A 1 203 ? 13.247 -19.006 1.523 1.00 32.88 203 ILE A CA 1
ATOM 1570 C C . ILE A 1 203 ? 11.758 -19.377 1.297 1.00 32.88 203 ILE A C 1
ATOM 1572 O O . ILE A 1 203 ? 11.417 -19.752 0.184 1.00 32.88 203 ILE A O 1
ATOM 1576 N N . ASN A 1 204 ? 10.832 -19.175 2.249 1.00 30.89 204 ASN A N 1
ATOM 1577 C CA . ASN A 1 204 ? 9.458 -19.711 2.110 1.00 30.89 204 ASN A CA 1
ATOM 1578 C C . ASN A 1 204 ? 8.322 -18.720 1.769 1.00 30.89 204 ASN A C 1
ATOM 1580 O O . ASN A 1 204 ? 7.194 -19.168 1.602 1.00 30.89 204 ASN A O 1
ATOM 1584 N N . LEU A 1 205 ? 8.557 -17.405 1.643 1.00 37.44 205 LEU A N 1
ATOM 1585 C CA . LEU A 1 205 ? 7.446 -16.445 1.457 1.00 37.44 205 LEU A CA 1
ATOM 1586 C C . LEU A 1 205 ? 7.007 -16.206 -0.002 1.00 37.44 205 LEU A C 1
ATOM 1588 O O . LEU A 1 205 ? 5.997 -15.552 -0.221 1.00 37.44 205 LEU A O 1
ATOM 1592 N N . ILE A 1 206 ? 7.735 -16.721 -1.000 1.00 34.72 206 ILE A N 1
ATOM 1593 C CA . ILE A 1 206 ? 7.429 -16.505 -2.436 1.00 34.72 206 ILE A CA 1
ATOM 1594 C C . ILE A 1 206 ? 6.985 -17.812 -3.128 1.00 34.72 206 ILE A C 1
ATOM 1596 O O . ILE A 1 206 ? 6.966 -17.900 -4.352 1.00 34.72 206 ILE A O 1
ATOM 1600 N N . SER A 1 207 ? 6.679 -18.861 -2.358 1.00 28.48 207 SER A N 1
ATOM 1601 C CA . SER A 1 207 ? 6.355 -20.199 -2.878 1.00 28.48 207 SER A CA 1
ATOM 1602 C C . SER A 1 207 ? 5.091 -20.833 -2.288 1.00 28.48 207 SER A C 1
ATOM 1604 O O . SER A 1 207 ? 4.825 -21.998 -2.579 1.00 28.48 207 SER A O 1
ATOM 1606 N N . SER A 1 208 ? 4.284 -20.098 -1.516 1.00 25.75 208 SER A N 1
ATOM 1607 C CA . SER A 1 208 ? 2.920 -20.551 -1.212 1.00 25.75 208 SER A CA 1
ATOM 1608 C C . SER A 1 208 ? 1.968 -20.039 -2.299 1.00 25.75 208 SER A C 1
ATOM 1610 O O . SER A 1 208 ? 2.036 -18.845 -2.596 1.00 25.75 208 SER A O 1
ATOM 1612 N N . PRO A 1 209 ? 1.140 -20.910 -2.906 1.00 34.50 209 PRO A N 1
ATOM 1613 C CA . PRO A 1 209 ? 0.127 -20.513 -3.884 1.00 34.50 209 PRO A CA 1
ATOM 1614 C C . PRO A 1 209 ? -0.922 -19.567 -3.294 1.00 34.50 209 PRO A C 1
ATOM 1616 O O . PRO A 1 209 ? -1.117 -19.601 -2.054 1.00 34.50 209 PRO A O 1
#

Sequence (209 aa):
MILKTLCRYRIKRQILLLLVGFFLVCLISPADGTELGGQILENTTWSLDGSPMILTGDIRIWNKSELVGTVELRIEPGVEVNLNGFSITAGDQADKDRPPNKGRIIAEDVRFFGKGNVVLACGEENKISNCLFEDVHLLLGGKTCANSSGKIQNITMKYSDIIIHTGKWEVMGGKLLNGTISHQGVKIPGMDFQKEQYMNFFINLISSP